Protein AF-A0A6I4JZJ9-F1 (afdb_monomer_lite)

Secondary structure (DSSP, 8-state):
----------------------------------TTPPPPGGGHHHHHHHHHHHHHHHHHHHHHGGGGHHHHTSSSTTEETTEEEEEEETTSBEEEESSGGGGGTTSB-TTTS-HHHHHHHHHHHHSPS-SPPEEEEEEEE-TTT--EEEEEEEEEEETTEEEEEEEE--S--HHHHHHHHHHHHHHHHH-HHHHHHHHHTT-TTTEETTEEEEEEETTTTEEEEESS-GGGTTSBGGG---TTS--HHHHHHHHTTT-SEEEEEEEEE-TTT-SEEEEEEEEEEETTEEEEEEEE--HHHHTT-

pLDDT: mean 85.39, std 20.4, range [29.28, 98.88]

Radius of gyration: 27.77 Å; chains: 1; bounding box: 80×73×81 Å

Sequence (305 aa):
MKRFAAIPLEFCLKISGFVLSLFLGSCLVNHASAEGAAVEPSYQSQADQAQQLLAKAIERYRQIGDQALAEFSRQGAFVQGEQYVYVVDTHGVMLASGGPSALYIGRNITALIDPSLGAAFTNALNQPESQAIHSQEYHWMNWHDGKVERKRAFFQRVDDKVFAVGYYLPRSSPSAAQALLDDALKDMKNEPHDTIARINQLDPKLTRDDLYVFVIDTDNMKMVAHGYNRRLIGTDFRQLMSVDGQPVGQQMLTAIEGRDKALTHYLWRNPVTQKPEPKETLLERSGHYIVAVGYYANADENAKR

Structure (mmCIF, N/CA/C/O backbone):
data_AF-A0A6I4JZJ9-F1
#
_entry.id   AF-A0A6I4JZJ9-F1
#
loop_
_atom_site.group_PDB
_atom_site.id
_atom_site.type_symbol
_atom_site.label_atom_id
_atom_site.label_alt_id
_atom_site.label_comp_id
_atom_site.label_asym_id
_atom_site.label_entity_id
_atom_site.label_seq_id
_atom_site.pdbx_PDB_ins_code
_atom_site.Cartn_x
_atom_site.Cartn_y
_atom_site.Cartn_z
_atom_site.occupancy
_atom_site.B_iso_or_equiv
_atom_site.auth_seq_id
_atom_site.auth_comp_id
_atom_site.auth_asym_id
_atom_site.auth_atom_id
_atom_site.pdbx_PDB_model_num
ATOM 1 N N . MET A 1 1 ? 47.346 -51.069 54.035 1.00 37.06 1 MET A N 1
ATOM 2 C CA . MET A 1 1 ? 48.817 -50.981 53.833 1.00 37.06 1 MET A CA 1
ATOM 3 C C . MET A 1 1 ? 49.202 -52.205 53.006 1.00 37.06 1 MET A C 1
ATOM 5 O O . MET A 1 1 ? 48.873 -53.284 53.454 1.00 37.06 1 MET A O 1
ATOM 9 N N . LYS A 1 2 ? 49.758 -52.173 5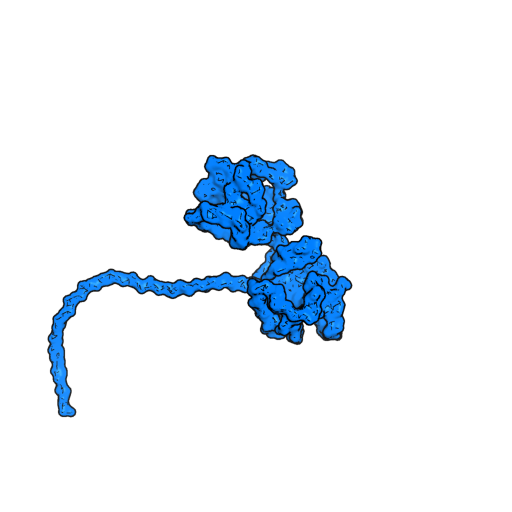1.793 1.00 38.28 2 LYS A N 1
ATOM 10 C CA . LYS A 1 2 ? 50.651 -51.228 51.110 1.00 38.28 2 LYS A CA 1
ATOM 11 C C . LYS A 1 2 ? 50.264 -51.092 49.621 1.00 38.28 2 LYS A C 1
ATOM 13 O O . LYS A 1 2 ? 49.773 -52.035 49.017 1.00 38.28 2 LYS A O 1
ATOM 18 N N . ARG A 1 3 ? 50.499 -49.886 49.095 1.00 42.00 3 ARG A N 1
ATOM 19 C CA . ARG A 1 3 ? 50.515 -49.468 47.680 1.00 42.00 3 ARG A CA 1
ATOM 20 C C . ARG A 1 3 ? 51.769 -49.986 46.955 1.00 42.00 3 ARG A C 1
ATOM 22 O O . ARG A 1 3 ? 52.701 -50.375 47.648 1.00 42.00 3 ARG A O 1
ATOM 29 N N . PHE A 1 4 ? 51.777 -49.888 45.619 1.00 36.62 4 PHE A N 1
ATOM 30 C CA . PHE A 1 4 ? 52.786 -49.289 44.698 1.00 36.62 4 PHE A CA 1
ATOM 31 C C . PHE A 1 4 ? 52.527 -49.886 43.285 1.00 36.62 4 PHE A C 1
ATOM 33 O O . PHE A 1 4 ? 52.406 -51.098 43.177 1.00 36.62 4 PHE A O 1
ATOM 40 N N . ALA A 1 5 ? 52.101 -49.111 42.268 1.00 37.81 5 ALA A N 1
ATOM 41 C CA . ALA A 1 5 ? 52.905 -48.302 41.314 1.00 37.81 5 ALA A CA 1
ATOM 42 C C . ALA A 1 5 ? 53.828 -49.197 40.433 1.00 37.81 5 ALA A C 1
ATOM 44 O O . ALA A 1 5 ? 54.430 -50.103 40.983 1.00 37.81 5 ALA A O 1
ATOM 45 N N . ALA A 1 6 ? 54.060 -49.044 39.119 1.00 34.16 6 ALA A N 1
ATOM 46 C CA . ALA A 1 6 ? 53.784 -48.006 38.118 1.00 34.16 6 ALA A CA 1
ATOM 47 C C . ALA A 1 6 ? 54.333 -48.471 36.717 1.00 34.16 6 ALA A C 1
ATOM 49 O O . ALA A 1 6 ? 55.357 -49.143 36.724 1.00 34.16 6 ALA A O 1
ATOM 50 N N . ILE A 1 7 ? 53.751 -47.992 35.583 1.00 36.41 7 ILE A N 1
ATOM 51 C CA . ILE A 1 7 ? 54.435 -47.425 34.356 1.00 36.41 7 ILE A CA 1
ATOM 52 C C . ILE A 1 7 ? 55.154 -48.420 33.366 1.00 36.41 7 ILE A C 1
ATOM 54 O O . ILE A 1 7 ? 55.682 -49.417 33.842 1.00 36.41 7 ILE A O 1
ATOM 58 N N . PRO A 1 8 ? 55.369 -48.159 32.036 1.00 52.59 8 PRO A N 1
ATOM 59 C CA . PRO A 1 8 ? 54.601 -47.519 30.927 1.00 52.59 8 PRO A CA 1
ATOM 60 C C . PRO A 1 8 ? 54.699 -48.282 29.551 1.00 52.59 8 PRO A C 1
ATOM 62 O O . PRO A 1 8 ? 55.295 -49.349 29.472 1.00 52.59 8 PRO A O 1
ATOM 65 N N . LEU A 1 9 ? 54.190 -47.697 28.446 1.00 34.16 9 LEU A N 1
ATOM 66 C CA . LEU A 1 9 ? 54.969 -47.194 27.278 1.00 34.16 9 LEU A CA 1
ATOM 67 C C . LEU A 1 9 ? 54.289 -47.398 25.890 1.00 34.16 9 LEU A C 1
ATOM 69 O O . LEU A 1 9 ? 54.096 -48.518 25.440 1.00 34.16 9 LEU A O 1
ATOM 73 N N . GLU A 1 10 ? 54.002 -46.260 25.238 1.00 34.53 10 GLU A N 1
ATOM 74 C CA . GLU A 1 10 ? 54.035 -45.952 23.789 1.00 34.53 10 GLU A CA 1
ATOM 75 C C . GLU A 1 10 ? 53.348 -46.897 22.777 1.00 34.53 10 GLU A C 1
ATOM 77 O O . GLU A 1 10 ? 53.857 -47.961 22.449 1.00 34.53 10 GLU A O 1
ATOM 82 N N . PHE A 1 11 ? 52.328 -46.388 22.075 1.00 34.41 11 PHE A N 1
ATOM 83 C CA . PHE A 1 11 ? 52.484 -46.255 20.622 1.00 34.41 11 PHE A CA 1
ATOM 84 C C . PHE A 1 11 ? 51.750 -45.018 20.102 1.00 34.41 11 PHE A C 1
ATOM 86 O O . PHE A 1 11 ? 50.534 -44.861 20.201 1.00 34.41 11 PHE A O 1
ATOM 93 N N . CYS A 1 12 ? 52.570 -44.119 19.580 1.00 32.81 12 CYS A N 1
ATOM 94 C CA . CYS A 1 12 ? 52.243 -42.901 18.874 1.00 32.81 12 CYS A CA 1
ATOM 95 C C . CYS A 1 12 ? 51.800 -43.245 17.444 1.00 32.81 12 CYS A C 1
ATOM 97 O O . CYS A 1 12 ? 52.527 -43.942 16.741 1.00 32.81 12 CYS A O 1
ATOM 99 N N . LEU A 1 13 ? 50.673 -42.706 16.969 1.00 35.16 13 LEU A N 1
ATOM 100 C CA . LEU A 1 13 ? 50.566 -42.316 15.562 1.00 35.16 13 LEU A CA 1
ATOM 101 C C . LEU A 1 13 ? 49.616 -41.123 15.407 1.00 35.16 13 LEU A C 1
ATOM 103 O O . LEU A 1 13 ? 48.398 -41.223 15.532 1.00 35.16 13 LEU A O 1
ATOM 107 N N . LYS A 1 14 ? 50.233 -39.970 15.153 1.00 31.86 14 LYS A N 1
ATOM 108 C CA . LYS A 1 14 ? 49.613 -38.739 14.668 1.00 31.86 14 LYS A CA 1
ATOM 109 C C . LYS A 1 14 ? 49.069 -38.963 13.257 1.00 31.86 14 LYS A C 1
ATOM 111 O O . LYS A 1 14 ? 49.841 -39.379 12.400 1.00 31.86 14 LYS A O 1
ATOM 116 N N . ILE A 1 15 ? 47.836 -38.533 12.986 1.00 39.25 15 ILE A N 1
ATOM 117 C CA . ILE A 1 15 ? 47.478 -37.936 11.691 1.00 39.25 15 ILE A CA 1
ATOM 118 C C . ILE A 1 15 ? 46.637 -36.684 11.959 1.00 39.25 15 ILE A C 1
ATOM 120 O O . ILE A 1 15 ? 45.694 -36.692 12.747 1.00 39.25 15 ILE A O 1
ATOM 124 N N . SER A 1 16 ? 47.073 -35.595 11.334 1.00 34.38 16 SER A N 1
ATOM 125 C CA . SER A 1 16 ? 46.532 -34.242 11.386 1.00 34.38 16 SER A CA 1
ATOM 126 C C . SER A 1 16 ? 45.063 -34.134 10.977 1.00 34.38 16 SER A C 1
ATOM 128 O O . SER A 1 16 ? 44.675 -34.618 9.923 1.00 34.38 16 SER A O 1
ATOM 130 N N . GLY A 1 17 ? 44.317 -33.361 11.769 1.00 32.03 17 GLY A N 1
ATOM 131 C CA . GLY A 1 17 ? 43.682 -32.112 11.340 1.00 32.03 17 GLY A CA 1
ATOM 132 C C . GLY A 1 17 ? 42.683 -32.152 10.184 1.00 32.03 17 GLY A C 1
ATOM 133 O O . GLY A 1 17 ? 43.082 -32.153 9.029 1.00 32.03 17 GLY A O 1
ATOM 134 N N . PHE A 1 18 ? 41.406 -31.934 10.503 1.00 33.56 18 PHE A N 1
ATOM 135 C CA . PHE A 1 18 ? 40.626 -30.890 9.836 1.00 33.56 18 PHE A CA 1
ATOM 136 C C . PHE A 1 18 ? 39.451 -30.450 10.716 1.00 33.56 18 PHE A C 1
ATOM 138 O O . PHE A 1 18 ? 38.840 -31.241 11.428 1.00 33.56 18 PHE A O 1
ATOM 145 N N . VAL A 1 19 ? 39.198 -29.149 10.684 1.00 41.06 19 VAL A N 1
ATOM 146 C CA . VAL A 1 19 ? 38.166 -28.412 11.411 1.00 41.06 19 VAL A CA 1
ATOM 147 C C . VAL A 1 19 ? 36.777 -28.814 10.910 1.00 41.06 19 VAL A C 1
ATOM 149 O O . VAL A 1 19 ? 36.543 -28.812 9.706 1.00 41.06 19 VAL A O 1
ATOM 152 N N . LEU A 1 20 ? 35.830 -29.056 11.821 1.00 30.95 20 LEU A N 1
ATOM 153 C CA . LEU A 1 20 ? 34.406 -28.941 11.506 1.00 30.95 20 LEU A CA 1
ATOM 154 C C . LEU A 1 20 ? 33.689 -28.193 12.634 1.00 30.95 20 LEU A C 1
ATOM 156 O O . LEU A 1 20 ? 33.048 -28.767 13.509 1.00 30.95 20 LEU A O 1
ATOM 160 N N . SER A 1 21 ? 33.857 -26.873 12.609 1.00 39.62 21 SER A N 1
ATOM 161 C CA . SER A 1 21 ? 32.907 -25.951 13.216 1.00 39.62 21 SER A CA 1
ATOM 162 C C . SER A 1 21 ? 31.728 -25.852 12.252 1.00 39.62 21 SER A C 1
ATOM 164 O O . SER A 1 21 ? 31.888 -25.341 11.145 1.00 39.62 21 SER A O 1
ATOM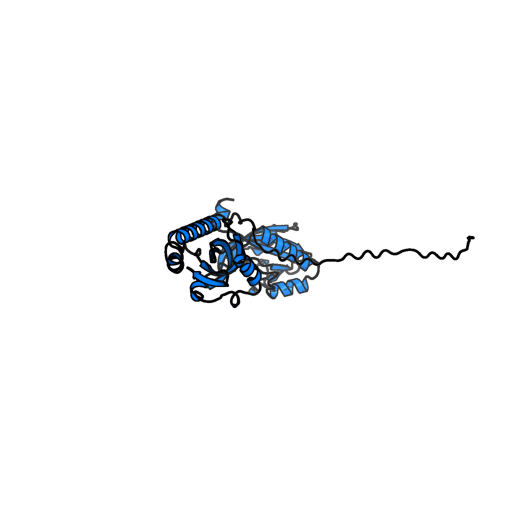 166 N N . LEU A 1 22 ? 30.568 -26.385 12.628 1.00 34.50 22 LEU A N 1
ATOM 167 C CA . LEU A 1 22 ? 29.328 -26.164 11.891 1.00 34.50 22 LEU A CA 1
ATOM 168 C C . LEU A 1 22 ? 28.307 -25.588 12.863 1.00 34.50 22 LEU A C 1
ATOM 170 O O . LEU A 1 22 ? 27.742 -26.265 13.719 1.00 34.50 22 LEU A O 1
ATOM 174 N N . PHE A 1 23 ? 28.195 -24.270 12.738 1.00 36.91 23 PHE A N 1
ATOM 175 C CA . PHE A 1 23 ? 27.242 -23.394 13.384 1.00 36.91 23 PHE A CA 1
ATOM 176 C C . PHE A 1 23 ? 25.826 -23.973 13.309 1.00 36.91 23 PHE A C 1
ATOM 178 O O . PHE A 1 23 ? 25.346 -24.325 12.231 1.00 36.91 23 PHE A O 1
ATOM 185 N N . LEU A 1 24 ? 25.132 -23.982 14.452 1.00 35.12 24 LEU A N 1
ATOM 186 C CA . LEU A 1 24 ? 23.675 -23.979 14.481 1.00 35.12 24 LEU A CA 1
ATOM 187 C C . LEU A 1 24 ? 23.194 -22.703 13.774 1.00 35.12 24 LEU A C 1
ATOM 189 O O . LEU A 1 24 ? 23.103 -21.634 14.376 1.00 35.12 24 LEU A O 1
ATOM 193 N N . GLY A 1 25 ? 22.901 -22.817 12.482 1.00 29.28 25 GLY A N 1
ATOM 194 C CA . GLY A 1 25 ? 22.126 -21.833 11.742 1.00 29.28 25 GLY A CA 1
ATOM 195 C C . GLY A 1 25 ? 20.678 -21.898 12.208 1.00 29.28 25 GLY A C 1
ATOM 196 O O . GLY A 1 25 ? 19.852 -22.564 11.592 1.00 29.28 25 GLY A O 1
ATOM 197 N N . SER A 1 26 ? 20.378 -21.235 13.323 1.00 35.19 26 SER A N 1
ATOM 198 C CA . SER A 1 26 ? 19.003 -20.929 13.697 1.00 35.19 26 SER A CA 1
ATOM 199 C C . SER A 1 26 ? 18.472 -19.939 12.659 1.00 35.19 26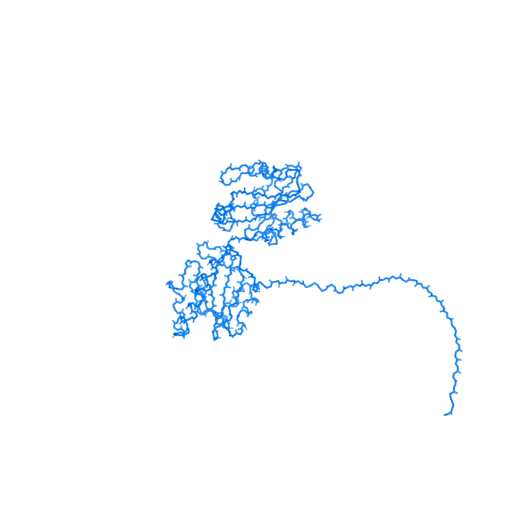 SER A C 1
ATOM 201 O O . SER A 1 26 ? 18.783 -18.749 12.705 1.00 35.19 26 SER A O 1
ATOM 203 N N . CYS A 1 27 ? 17.735 -20.439 11.665 1.00 29.92 27 CYS A N 1
ATOM 204 C CA . CYS A 1 27 ? 16.920 -19.615 10.781 1.00 29.92 27 CYS A CA 1
ATOM 205 C C . CYS A 1 27 ? 15.808 -18.977 11.619 1.00 29.92 27 CYS A C 1
ATOM 207 O O . CYS A 1 27 ? 14.685 -19.474 11.679 1.00 29.92 27 CYS A O 1
ATOM 209 N N . LEU A 1 28 ? 16.130 -17.867 12.279 1.00 30.84 28 LEU A N 1
ATOM 210 C CA . LEU A 1 28 ? 15.131 -16.927 12.752 1.00 30.84 28 LEU A CA 1
ATOM 211 C C . LEU A 1 28 ? 14.495 -16.311 11.510 1.00 30.84 28 LEU A C 1
ATOM 213 O O . LEU A 1 28 ? 15.027 -15.390 10.891 1.00 30.84 28 LEU A O 1
ATOM 217 N N . VAL A 1 29 ? 13.357 -16.872 11.113 1.00 32.16 29 VAL A N 1
ATOM 218 C CA . VAL A 1 29 ? 12.416 -16.179 10.247 1.00 32.16 29 VAL A CA 1
ATOM 219 C C . VAL A 1 29 ? 11.943 -14.979 11.061 1.00 32.16 29 VAL A C 1
ATOM 221 O O . VAL A 1 29 ? 11.081 -15.118 11.925 1.00 32.16 29 VAL A O 1
ATOM 224 N N . ASN A 1 30 ? 12.547 -13.812 10.839 1.00 30.42 30 ASN A N 1
ATOM 225 C CA . ASN A 1 30 ? 12.048 -12.553 11.377 1.00 30.42 30 ASN A CA 1
ATOM 226 C C . ASN A 1 30 ? 10.680 -12.284 10.738 1.00 30.42 30 ASN A C 1
ATOM 228 O O . ASN A 1 30 ? 10.576 -11.606 9.720 1.00 30.42 30 ASN A O 1
ATOM 232 N N . HIS A 1 31 ? 9.618 -12.828 11.330 1.00 35.06 31 HIS A N 1
ATOM 233 C CA . HIS A 1 31 ? 8.308 -12.202 11.241 1.00 35.06 31 HIS A CA 1
ATOM 234 C C . HIS A 1 31 ? 8.412 -10.929 12.072 1.00 35.06 31 HIS A C 1
ATOM 236 O O . HIS A 1 31 ? 8.215 -10.942 13.284 1.00 35.06 31 HIS A O 1
ATOM 242 N N . ALA A 1 32 ? 8.820 -9.839 11.426 1.00 33.16 32 ALA A N 1
ATOM 243 C CA . ALA A 1 32 ? 8.689 -8.519 12.007 1.00 33.16 32 ALA A CA 1
ATOM 244 C C . ALA A 1 32 ? 7.188 -8.239 12.152 1.00 33.16 32 ALA A C 1
ATOM 246 O O . ALA A 1 32 ? 6.530 -7.796 11.212 1.00 33.16 32 ALA A O 1
ATOM 247 N N . SER A 1 33 ? 6.630 -8.550 13.321 1.00 37.38 33 SER A N 1
ATOM 248 C CA . SER A 1 33 ? 5.365 -7.972 13.754 1.00 37.38 33 SER A CA 1
ATOM 249 C C . SER A 1 33 ? 5.560 -6.458 13.745 1.00 37.38 33 SER A C 1
ATOM 251 O O . SER A 1 33 ? 6.383 -5.940 14.495 1.00 37.38 33 SER A O 1
ATOM 253 N N . ALA A 1 34 ? 4.864 -5.755 12.849 1.00 46.34 34 ALA A N 1
ATOM 254 C CA . ALA A 1 34 ? 4.933 -4.302 12.686 1.00 46.34 34 ALA A CA 1
ATOM 255 C C . ALA A 1 34 ? 4.235 -3.548 13.840 1.00 46.34 34 ALA A C 1
ATOM 257 O O . ALA A 1 34 ? 3.475 -2.608 13.617 1.00 46.34 34 ALA A O 1
ATOM 258 N N . GLU A 1 35 ? 4.465 -3.979 15.077 1.00 44.00 35 GLU A N 1
ATOM 259 C CA . GLU A 1 35 ? 3.995 -3.308 16.280 1.00 44.00 35 GLU A CA 1
ATOM 260 C C . GLU A 1 35 ? 5.015 -2.205 16.612 1.00 44.00 35 GLU A C 1
ATOM 262 O O . GLU A 1 35 ? 6.163 -2.481 16.955 1.00 44.00 35 GLU A O 1
ATOM 267 N N . GLY A 1 36 ? 4.631 -0.937 16.428 1.00 55.25 36 GLY A N 1
ATOM 268 C CA . GLY A 1 36 ? 5.488 0.211 16.764 1.00 55.25 36 GLY A CA 1
ATOM 269 C C . GLY A 1 36 ? 6.401 0.741 15.649 1.00 55.25 36 GLY A C 1
ATOM 270 O O . GLY A 1 36 ? 7.366 1.446 15.942 1.00 55.25 36 GLY A O 1
ATOM 271 N N . ALA A 1 37 ? 6.110 0.460 14.374 1.00 62.91 37 ALA A N 1
ATOM 272 C CA . ALA A 1 37 ? 6.779 1.152 13.270 1.00 62.91 37 ALA A CA 1
ATOM 273 C C . ALA A 1 37 ? 6.448 2.658 13.289 1.00 62.91 37 ALA A C 1
ATOM 275 O O . ALA A 1 37 ? 5.287 3.044 13.461 1.00 62.91 37 ALA A O 1
ATOM 276 N N . ALA A 1 38 ? 7.455 3.513 13.081 1.00 77.31 38 ALA A N 1
ATOM 277 C CA . ALA A 1 38 ? 7.261 4.960 12.996 1.00 77.31 38 ALA A CA 1
ATOM 278 C C . ALA A 1 38 ? 6.202 5.315 11.937 1.00 77.31 38 ALA A C 1
ATOM 280 O O . ALA A 1 38 ? 6.009 4.595 10.950 1.00 77.31 38 ALA A O 1
ATOM 281 N N . VAL A 1 39 ? 5.450 6.390 12.172 1.00 82.31 39 VAL A N 1
ATOM 282 C CA . VAL A 1 39 ? 4.530 6.928 11.165 1.00 82.31 39 VAL A CA 1
ATOM 283 C C . VAL A 1 39 ? 5.366 7.592 10.083 1.00 82.31 39 VAL A C 1
ATOM 285 O O . VAL A 1 39 ? 6.216 8.432 10.372 1.00 82.31 39 VAL A O 1
ATOM 288 N N . GLU A 1 40 ? 5.140 7.185 8.839 1.00 81.19 40 GLU A N 1
ATOM 289 C CA . GLU A 1 40 ? 5.780 7.812 7.689 1.00 81.19 40 GLU A CA 1
ATOM 290 C C . GLU A 1 40 ? 5.338 9.284 7.599 1.00 81.19 40 GLU A C 1
ATOM 292 O O . GLU A 1 40 ? 4.140 9.558 7.732 1.00 81.19 40 GLU A O 1
ATOM 297 N N . PRO A 1 41 ? 6.250 10.241 7.340 1.00 82.50 41 PRO A N 1
ATOM 298 C CA . PRO A 1 41 ? 5.921 11.669 7.346 1.00 82.50 41 PRO A CA 1
ATOM 299 C C . PRO A 1 41 ? 4.732 12.049 6.450 1.00 82.50 41 PRO A C 1
ATOM 301 O O . PRO A 1 41 ? 3.936 12.915 6.814 1.00 82.50 41 PRO A O 1
ATOM 304 N N . SER A 1 42 ? 4.573 11.361 5.315 1.00 82.12 42 SER A N 1
ATOM 305 C CA . SER A 1 42 ? 3.479 11.557 4.354 1.00 82.12 42 SER A CA 1
ATOM 306 C C . SER A 1 42 ? 2.090 11.213 4.909 1.00 82.12 42 SER A C 1
ATOM 308 O O . SER A 1 42 ? 1.079 11.664 4.366 1.00 82.12 42 SER A O 1
ATOM 310 N N . TYR A 1 43 ? 2.035 10.454 6.009 1.00 88.81 43 TYR A N 1
ATOM 311 C CA . TYR A 1 43 ? 0.813 10.007 6.675 1.00 88.81 43 TYR A CA 1
ATOM 312 C C . TYR A 1 43 ? 0.624 10.589 8.082 1.00 88.81 43 TYR A C 1
ATOM 314 O O . TYR A 1 43 ? -0.307 10.195 8.790 1.00 88.81 43 TYR A O 1
ATOM 322 N N . GLN A 1 44 ? 1.473 11.533 8.506 1.00 90.19 44 GLN A N 1
ATOM 323 C CA . GLN A 1 44 ? 1.414 12.081 9.864 1.00 90.19 44 GLN A CA 1
ATOM 324 C C . GLN A 1 44 ? 0.054 12.721 10.169 1.00 90.19 44 GLN A C 1
ATOM 326 O O . GLN A 1 44 ? -0.526 12.467 11.218 1.00 90.19 44 GLN A O 1
ATOM 331 N N . SER A 1 45 ? -0.510 13.483 9.226 1.00 91.44 45 SER A N 1
ATOM 332 C CA . SER A 1 45 ? -1.812 14.130 9.429 1.00 91.44 45 SER A CA 1
ATOM 333 C C . SER A 1 45 ? -2.946 13.116 9.617 1.00 91.44 45 SER A C 1
ATOM 335 O O . SER A 1 45 ? -3.800 13.295 10.484 1.00 91.44 45 SER A O 1
ATOM 337 N N . GLN A 1 46 ? -2.948 12.035 8.837 1.00 92.88 46 GLN A N 1
ATOM 338 C CA . GLN A 1 46 ? -3.927 10.956 8.941 1.00 92.88 46 GLN A CA 1
ATOM 339 C C . GLN A 1 46 ? -3.768 10.218 10.268 1.00 92.88 46 GLN A C 1
ATOM 341 O O . GLN A 1 46 ? -4.770 9.872 10.896 1.00 92.88 46 GLN A O 1
ATOM 346 N N . ALA A 1 47 ? -2.526 10.013 10.711 1.00 93.81 47 ALA A N 1
ATOM 347 C CA . ALA A 1 47 ? -2.249 9.402 11.996 1.00 93.81 47 ALA A CA 1
ATOM 348 C C . ALA A 1 47 ? -2.766 10.252 13.162 1.00 93.81 47 ALA A C 1
ATOM 350 O O . ALA A 1 47 ? -3.469 9.724 14.024 1.00 93.81 47 ALA A O 1
ATOM 351 N N . ASP A 1 48 ? -2.498 11.560 13.141 1.00 94.94 48 ASP A N 1
ATOM 352 C CA . ASP A 1 48 ? -2.965 12.499 14.163 1.00 94.94 48 ASP A CA 1
ATOM 353 C C . ASP A 1 48 ? -4.499 12.518 14.233 1.00 94.94 48 ASP A C 1
ATOM 355 O O . ASP A 1 48 ? -5.080 12.420 15.315 1.00 94.94 48 ASP A O 1
ATOM 359 N N . GLN A 1 49 ? -5.174 12.577 13.080 1.00 95.81 49 GLN A N 1
ATOM 360 C CA . GLN A 1 49 ? -6.639 12.528 12.997 1.00 95.81 49 GLN A CA 1
ATOM 361 C C . GLN A 1 49 ? -7.202 11.214 13.558 1.00 95.81 49 GLN A C 1
ATOM 363 O O . GLN A 1 49 ? -8.154 11.234 14.343 1.00 95.81 49 GLN A O 1
ATOM 368 N N . ALA A 1 50 ? -6.582 10.075 13.227 1.00 97.06 50 ALA A N 1
ATOM 369 C CA . ALA A 1 50 ? -7.020 8.770 13.708 1.00 97.06 50 ALA A CA 1
ATOM 370 C C . ALA A 1 50 ? -6.864 8.644 15.233 1.00 97.06 50 ALA A C 1
ATOM 372 O O . ALA A 1 50 ? -7.778 8.169 15.909 1.00 97.06 50 ALA A O 1
ATOM 373 N N . GLN A 1 51 ? -5.745 9.115 15.791 1.00 96.75 51 GLN A N 1
ATOM 374 C CA . GLN A 1 51 ? -5.514 9.131 17.238 1.00 96.75 51 GLN A CA 1
ATOM 375 C C . GLN A 1 51 ? -6.480 10.074 17.966 1.00 96.75 51 GLN A C 1
ATOM 377 O O . GLN A 1 51 ? -7.020 9.709 19.011 1.00 96.75 51 GLN A O 1
ATOM 382 N N . GLN A 1 52 ? -6.763 11.254 17.406 1.00 97.56 52 GLN A N 1
ATOM 383 C CA . GLN A 1 52 ? -7.756 12.182 17.959 1.00 97.56 52 GLN A CA 1
ATOM 384 C C . GLN A 1 52 ? -9.164 11.573 17.967 1.00 97.56 52 GLN A C 1
ATOM 386 O O . GLN A 1 52 ? -9.887 11.688 18.960 1.00 97.56 52 GLN A O 1
ATOM 391 N N . LEU A 1 53 ? -9.556 10.897 16.883 1.00 98.31 53 LEU A N 1
ATOM 392 C CA . LEU A 1 53 ? -10.851 10.227 16.790 1.00 98.31 53 LEU A CA 1
ATOM 393 C C . LEU A 1 53 ? -10.959 9.057 17.779 1.00 98.31 53 LEU A C 1
ATOM 395 O O . LEU A 1 53 ? -11.999 8.900 18.421 1.00 98.31 53 LEU A O 1
ATOM 399 N N . LEU A 1 54 ? -9.879 8.287 17.951 1.00 98.44 54 LEU A N 1
ATOM 400 C CA . LEU A 1 54 ? -9.787 7.215 18.944 1.00 98.44 54 LEU A CA 1
ATOM 401 C C . LEU A 1 54 ? -9.949 7.763 20.367 1.00 98.44 54 LEU A C 1
ATOM 403 O O . LEU A 1 54 ? -10.795 7.281 21.119 1.00 98.44 54 LEU A O 1
ATOM 407 N N . ALA A 1 55 ? -9.197 8.810 20.717 1.00 98.12 55 ALA A N 1
ATOM 408 C CA . ALA A 1 55 ? -9.275 9.446 22.029 1.00 98.12 55 ALA A CA 1
ATOM 409 C C . ALA A 1 55 ? -10.690 9.968 22.323 1.00 98.12 55 ALA A C 1
ATOM 411 O O . ALA A 1 55 ? -11.228 9.743 23.407 1.00 98.12 55 ALA A O 1
ATOM 412 N N . LYS A 1 56 ? -11.334 10.596 21.332 1.00 98.25 56 LYS A N 1
ATOM 413 C CA . LYS A 1 56 ? -12.721 11.066 21.434 1.00 98.25 56 LYS A CA 1
ATOM 414 C C . LYS A 1 56 ? -13.708 9.919 21.678 1.00 98.25 56 LYS A C 1
ATOM 416 O O . LYS A 1 56 ? -14.647 10.084 22.454 1.00 98.25 56 LYS A O 1
ATOM 421 N N . ALA A 1 57 ? -13.525 8.777 21.015 1.00 98.50 57 ALA A N 1
ATOM 422 C CA . ALA A 1 57 ? -14.382 7.605 21.189 1.00 98.50 57 ALA A CA 1
ATOM 423 C C . ALA A 1 57 ? -14.242 7.001 22.589 1.00 98.50 57 ALA A C 1
ATOM 425 O O . ALA A 1 57 ? -15.243 6.732 23.251 1.00 98.50 57 ALA A O 1
ATOM 426 N N . ILE A 1 58 ? -13.008 6.863 23.069 1.00 98.38 58 ILE A N 1
ATOM 427 C CA . ILE A 1 58 ? -12.715 6.351 24.410 1.00 98.38 58 ILE A CA 1
ATOM 428 C C . ILE A 1 58 ? -13.286 7.274 25.485 1.00 98.38 58 ILE A C 1
ATOM 430 O O . ILE A 1 58 ? -13.925 6.802 26.422 1.00 98.38 58 ILE A O 1
ATOM 434 N N . GLU A 1 59 ? -13.114 8.588 25.339 1.00 98.25 59 GLU A N 1
ATOM 435 C CA . GLU A 1 59 ? -13.696 9.563 26.262 1.00 98.25 59 GLU A CA 1
ATOM 436 C C . GLU A 1 59 ? -15.226 9.473 26.274 1.00 98.25 59 GLU A C 1
ATOM 438 O O . GLU A 1 59 ? -15.847 9.445 27.336 1.00 98.25 59 GLU A O 1
ATOM 443 N N . ARG A 1 60 ? -15.850 9.333 25.099 1.00 98.38 60 ARG A N 1
ATOM 444 C CA . ARG A 1 60 ? -17.300 9.147 25.012 1.00 98.38 60 ARG A CA 1
ATOM 445 C C . ARG A 1 60 ? -17.755 7.873 25.722 1.00 98.38 60 ARG A C 1
ATOM 447 O O . ARG A 1 60 ? -18.730 7.921 26.467 1.00 98.38 60 ARG A O 1
ATOM 454 N N . TYR A 1 61 ? -17.052 6.762 25.525 1.00 98.31 61 TYR A N 1
ATOM 455 C CA . TYR A 1 61 ? -17.347 5.508 26.215 1.00 98.31 61 TYR A CA 1
ATOM 456 C C . TYR A 1 61 ? -17.185 5.642 27.736 1.00 98.31 61 TYR A C 1
ATOM 458 O O . TYR A 1 61 ? -18.065 5.215 28.473 1.00 98.31 61 TYR A O 1
ATOM 466 N N . ARG A 1 62 ? -16.150 6.328 28.232 1.00 97.38 62 ARG A N 1
ATOM 467 C CA . ARG A 1 62 ? -15.979 6.573 29.678 1.00 97.38 62 ARG A CA 1
ATOM 468 C C . ARG A 1 62 ? -17.126 7.371 30.303 1.00 97.38 62 ARG A C 1
ATOM 470 O O . ARG A 1 62 ? -17.423 7.183 31.478 1.00 97.38 62 ARG A O 1
ATOM 477 N N . GLN A 1 63 ? -17.773 8.248 29.537 1.00 98.12 63 GLN A N 1
ATOM 478 C CA . GLN A 1 63 ? -18.875 9.080 30.028 1.00 98.12 63 GLN A CA 1
ATOM 479 C C . GLN A 1 63 ? -20.210 8.335 30.130 1.00 98.12 63 GLN A C 1
ATOM 481 O O . GLN A 1 63 ? -20.988 8.619 31.040 1.00 98.12 63 GLN A O 1
ATOM 486 N N . ILE A 1 64 ? -20.513 7.443 29.178 1.00 98.00 64 ILE A N 1
ATOM 487 C CA . ILE A 1 64 ? -21.856 6.840 29.045 1.00 98.00 64 ILE A CA 1
ATOM 488 C C . ILE A 1 64 ? -21.859 5.306 28.920 1.00 98.00 64 ILE A C 1
ATOM 490 O O . ILE A 1 64 ? -22.914 4.702 28.729 1.00 98.00 64 ILE A O 1
ATOM 494 N N . GLY A 1 65 ? -20.694 4.667 29.020 1.00 97.62 65 GLY A N 1
ATOM 495 C CA . GLY A 1 65 ? -20.515 3.222 28.902 1.00 97.62 65 GLY A CA 1
ATOM 496 C C . GLY A 1 65 ? -20.967 2.668 27.550 1.00 97.62 65 GLY A C 1
ATOM 497 O O . GLY A 1 65 ? -20.842 3.315 26.505 1.00 97.62 65 GLY A O 1
ATOM 498 N N . ASP A 1 66 ? -21.549 1.469 27.580 1.00 97.62 66 ASP A N 1
ATOM 499 C CA . ASP A 1 66 ? -21.979 0.718 26.392 1.00 97.62 66 ASP A CA 1
ATOM 500 C C . ASP A 1 66 ? -22.991 1.463 25.506 1.00 97.62 66 ASP A C 1
ATOM 502 O O . ASP A 1 66 ? -23.097 1.174 24.313 1.00 97.62 66 ASP A O 1
ATOM 506 N N . GLN A 1 67 ? -23.689 2.479 26.032 1.00 96.88 67 GLN A N 1
ATOM 507 C CA . GLN A 1 67 ? -24.567 3.332 25.223 1.00 96.88 67 GLN A CA 1
ATOM 508 C C . GLN A 1 67 ? -23.810 4.035 24.080 1.00 96.88 67 GLN A C 1
ATOM 510 O O . GLN A 1 67 ? -24.399 4.317 23.034 1.00 96.88 67 GLN A O 1
ATOM 515 N N . ALA A 1 68 ? -22.500 4.267 24.231 1.00 97.88 68 ALA A N 1
ATOM 516 C CA . ALA A 1 68 ? 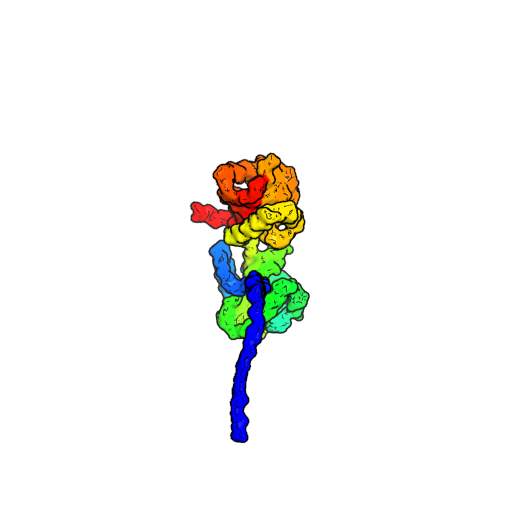-21.661 4.868 23.196 1.00 97.88 68 ALA A CA 1
ATOM 517 C C . ALA A 1 68 ? -21.494 3.979 21.948 1.00 97.88 68 ALA A C 1
ATOM 519 O O . ALA A 1 68 ? -21.300 4.501 20.850 1.00 97.88 68 ALA A O 1
ATOM 520 N N . LEU A 1 69 ? -21.620 2.651 22.069 1.00 97.94 69 LEU A N 1
ATOM 521 C CA . LEU A 1 69 ? -21.403 1.708 20.960 1.00 97.94 69 LEU A CA 1
ATOM 522 C C . LEU A 1 69 ? -22.368 1.947 19.785 1.00 97.94 69 LEU A C 1
ATOM 524 O O . LEU A 1 69 ? -21.990 1.825 18.615 1.00 97.94 69 LEU A O 1
ATOM 528 N N . ALA A 1 70 ? -23.599 2.371 20.084 1.00 96.12 70 ALA A N 1
ATOM 529 C CA . ALA A 1 70 ? -24.579 2.758 19.073 1.00 96.12 70 ALA A CA 1
ATOM 530 C C . ALA A 1 70 ? -24.187 4.054 18.337 1.00 96.12 70 ALA A C 1
ATOM 532 O O . ALA A 1 70 ? -24.547 4.237 17.175 1.00 96.12 70 ALA A O 1
ATOM 533 N N . GLU A 1 71 ? -23.443 4.960 18.980 1.00 97.19 71 GLU A N 1
ATOM 534 C CA . GLU A 1 71 ? -22.912 6.172 18.341 1.00 97.19 71 GLU A CA 1
ATOM 535 C C . GLU A 1 71 ? -21.768 5.859 17.380 1.00 97.19 71 GLU A C 1
ATOM 537 O O . GLU A 1 71 ? -21.673 6.491 16.330 1.00 97.19 71 GLU A O 1
ATOM 542 N N . PHE A 1 72 ? -20.944 4.861 17.703 1.00 97.81 72 PHE A N 1
ATOM 543 C CA . PHE A 1 72 ? -19.845 4.412 16.844 1.00 97.81 72 PHE A CA 1
ATOM 544 C C . PHE A 1 72 ? -20.326 3.619 15.626 1.00 97.81 72 PHE A C 1
ATOM 546 O O . PHE A 1 72 ? -19.604 3.532 14.641 1.00 97.81 72 PHE A O 1
ATOM 553 N N . SER A 1 73 ? -21.543 3.068 15.674 1.00 95.56 73 SER A N 1
ATOM 554 C CA . SER A 1 73 ? -22.103 2.211 14.617 1.00 95.56 73 SER A CA 1
ATOM 555 C C . SER A 1 73 ? -22.983 2.949 13.601 1.00 95.56 73 SER A C 1
ATOM 557 O O . SER A 1 73 ? -23.654 2.323 12.782 1.00 95.56 73 SER A O 1
ATOM 559 N N . ARG A 1 74 ? -23.022 4.284 13.651 1.00 91.38 74 ARG A N 1
ATOM 560 C CA . ARG A 1 74 ? -23.817 5.122 12.743 1.00 91.38 74 ARG A CA 1
ATOM 561 C C . ARG A 1 74 ? -22.981 6.248 12.156 1.00 91.38 74 ARG A C 1
ATOM 563 O O . ARG A 1 74 ? -21.983 6.668 12.733 1.00 91.38 74 ARG A O 1
ATOM 570 N N . GLN A 1 75 ? -23.433 6.776 11.021 1.00 89.38 75 GLN A N 1
ATOM 571 C CA . GLN A 1 75 ? -22.847 7.985 10.446 1.00 89.38 75 GLN A CA 1
ATOM 572 C C . GLN A 1 75 ? -22.958 9.153 11.436 1.00 89.38 75 GLN A C 1
ATOM 574 O O . GLN A 1 75 ? -23.984 9.316 12.103 1.00 89.38 75 GLN A O 1
ATOM 579 N N . GLY A 1 76 ? -21.901 9.963 11.538 1.00 91.75 76 GLY A N 1
ATOM 580 C CA . GLY A 1 76 ? -21.854 11.099 12.454 1.00 91.75 76 GLY A CA 1
ATOM 581 C C . GLY A 1 76 ? -20.464 11.352 13.029 1.00 91.75 76 GLY A C 1
ATOM 582 O O . GLY A 1 76 ? -19.453 11.179 12.362 1.00 91.75 76 GLY A O 1
ATOM 583 N N . ALA A 1 77 ? -20.412 11.767 14.296 1.00 93.56 77 ALA A N 1
ATOM 584 C CA . ALA A 1 77 ? -19.224 12.333 14.942 1.00 93.56 77 ALA A CA 1
ATOM 585 C C . ALA A 1 77 ? -18.012 11.387 15.098 1.00 93.56 77 ALA A C 1
ATOM 587 O O . ALA A 1 77 ? -16.941 11.865 15.493 1.00 93.56 77 ALA A O 1
ATOM 588 N N . PHE A 1 78 ? -18.198 10.091 14.820 1.00 96.75 78 PHE A N 1
ATOM 589 C CA . PHE A 1 78 ? -17.209 9.012 14.933 1.00 96.75 78 PHE A CA 1
ATOM 590 C C . PHE A 1 78 ? -16.848 8.369 13.582 1.00 96.75 78 PHE A C 1
ATOM 592 O O . PHE A 1 78 ? -16.177 7.338 13.544 1.00 96.75 78 PHE A O 1
ATOM 599 N N . VAL A 1 79 ? -17.277 9.001 12.484 1.00 93.81 79 VAL A N 1
ATOM 600 C CA . VAL A 1 79 ? -16.926 8.654 11.104 1.00 93.81 79 VAL A CA 1
ATOM 601 C C . VAL A 1 79 ? -16.471 9.930 10.390 1.00 93.81 79 VAL A C 1
ATOM 603 O O . VAL A 1 79 ? -17.217 10.903 10.307 1.00 93.81 79 VAL A O 1
ATOM 606 N N . GLN A 1 80 ? -15.236 9.946 9.892 1.00 89.06 80 GLN A N 1
ATOM 607 C CA . GLN A 1 80 ? -14.619 11.065 9.178 1.00 89.06 80 GLN A CA 1
ATOM 608 C C . GLN A 1 80 ? -13.950 10.551 7.902 1.00 89.06 80 GLN A C 1
ATOM 610 O O . GLN A 1 80 ? -12.822 10.057 7.923 1.00 89.06 80 GLN A O 1
ATOM 615 N N . GLY A 1 81 ? -14.660 10.645 6.775 1.00 85.62 81 GLY A N 1
ATOM 616 C CA . GLY A 1 81 ? -14.188 10.081 5.511 1.00 85.62 81 GLY A CA 1
ATOM 617 C C . GLY A 1 81 ? -13.945 8.575 5.639 1.00 85.62 81 GLY A C 1
ATOM 618 O O . GLY A 1 81 ? -14.873 7.814 5.891 1.00 85.62 81 GLY A O 1
ATOM 619 N N . GLU A 1 82 ? -12.695 8.146 5.481 1.00 86.00 82 GLU A N 1
ATOM 620 C CA . GLU A 1 82 ? -12.284 6.738 5.596 1.00 86.00 82 GLU A CA 1
ATOM 621 C C . GLU A 1 82 ? -11.890 6.316 7.024 1.00 86.00 82 GLU A C 1
ATOM 623 O O . GLU A 1 82 ? -11.644 5.131 7.272 1.00 86.00 82 GLU A O 1
ATOM 628 N N . GLN A 1 83 ? -11.824 7.264 7.964 1.00 92.81 83 GLN A N 1
ATOM 629 C CA . GLN A 1 83 ? -11.517 7.001 9.367 1.00 92.81 83 GLN A CA 1
ATOM 630 C C . GLN A 1 83 ? -12.807 6.803 10.155 1.00 92.81 83 GLN A C 1
ATOM 632 O O . GLN A 1 83 ? -13.694 7.654 10.158 1.00 92.81 83 GLN A O 1
ATOM 637 N N . TYR A 1 84 ? -12.915 5.680 10.847 1.00 94.94 84 TYR A N 1
ATOM 638 C CA . TYR A 1 84 ? -14.090 5.334 11.636 1.00 94.94 84 TYR A CA 1
ATOM 639 C C . TYR A 1 84 ? -13.679 4.536 12.864 1.00 94.94 84 TYR A C 1
ATOM 641 O O . TYR A 1 84 ? -12.671 3.824 12.852 1.00 94.94 84 TYR A O 1
ATOM 649 N N . VAL A 1 85 ? -14.487 4.650 13.914 1.00 97.94 85 VAL A N 1
ATOM 650 C CA . VAL A 1 85 ? -14.341 3.843 15.126 1.00 97.94 85 VAL A CA 1
ATOM 651 C C . VAL A 1 85 ? -14.877 2.441 14.875 1.00 97.94 85 VAL A C 1
ATOM 653 O O . VAL A 1 85 ? -15.953 2.268 14.299 1.00 97.94 85 VAL A O 1
ATOM 656 N N . TYR A 1 86 ? -14.142 1.440 15.342 1.00 97.12 86 TYR A N 1
ATOM 657 C CA . TYR A 1 86 ? -14.651 0.089 15.529 1.00 97.12 86 TYR A CA 1
ATOM 658 C C . TYR A 1 86 ? -14.187 -0.464 16.875 1.00 97.12 86 TYR A C 1
ATOM 660 O O . TYR A 1 86 ? -13.141 -0.074 17.398 1.00 97.12 86 TYR A O 1
ATOM 668 N N . VAL A 1 87 ? -15.008 -1.332 17.459 1.00 98.31 87 VAL A N 1
ATOM 669 C CA . VAL A 1 87 ? -14.820 -1.860 18.810 1.00 98.31 87 VAL A CA 1
ATOM 670 C C . VAL A 1 87 ? -15.011 -3.364 18.781 1.00 98.31 87 VAL A C 1
ATOM 672 O O . VAL A 1 87 ? -16.014 -3.851 18.256 1.00 98.31 87 VAL A O 1
ATOM 675 N N . VAL A 1 88 ? -14.059 -4.088 19.357 1.00 97.56 88 VAL A N 1
ATOM 676 C CA . VAL A 1 88 ? -14.105 -5.544 19.505 1.00 97.56 88 VAL A CA 1
ATOM 677 C C . VAL A 1 88 ? -13.911 -5.881 20.976 1.00 97.56 88 VAL A C 1
ATOM 679 O O . VAL A 1 88 ? -13.070 -5.267 21.627 1.00 97.56 88 VAL A O 1
ATOM 682 N N . ASP A 1 89 ? -14.676 -6.824 21.512 1.00 97.12 89 ASP A N 1
ATOM 683 C CA . ASP A 1 89 ? -14.412 -7.330 22.859 1.00 97.12 89 ASP A CA 1
ATOM 684 C C . ASP A 1 89 ? -13.182 -8.257 22.899 1.00 97.12 89 ASP A C 1
ATOM 686 O O . ASP A 1 89 ? -12.676 -8.714 21.871 1.00 97.12 89 ASP A O 1
ATOM 690 N N . THR A 1 90 ? -12.702 -8.585 24.096 1.00 95.62 90 THR A N 1
ATOM 691 C CA . THR A 1 90 ? -11.543 -9.479 24.281 1.00 95.62 90 THR A CA 1
ATOM 692 C C . THR A 1 90 ? -11.792 -10.928 23.855 1.00 95.62 90 THR A C 1
ATOM 694 O O . THR A 1 90 ? -10.849 -11.711 23.783 1.00 95.62 90 THR A O 1
ATOM 697 N N . HIS A 1 91 ? -13.037 -11.307 23.558 1.00 95.00 91 HIS A N 1
ATOM 698 C CA . HIS A 1 91 ? -13.391 -12.614 22.999 1.00 95.00 91 HIS A CA 1
ATOM 699 C C . HIS A 1 91 ? -13.410 -12.601 21.461 1.00 95.00 91 HIS A C 1
ATOM 701 O O . HIS A 1 91 ? -13.599 -13.650 20.839 1.00 95.00 91 HIS A O 1
ATOM 707 N N . GLY A 1 92 ? -13.207 -11.438 20.838 1.00 94.88 92 GLY A N 1
ATOM 708 C CA . GLY A 1 92 ? -13.219 -11.256 19.392 1.00 94.88 92 GLY A CA 1
ATOM 709 C C . GLY A 1 92 ? -14.601 -10.958 18.814 1.00 94.88 92 GLY A C 1
ATOM 710 O O . GLY A 1 92 ? -14.787 -11.101 17.606 1.00 94.88 92 GLY A O 1
ATOM 711 N N . VAL A 1 93 ? -15.588 -10.571 19.624 1.00 97.00 93 VAL A N 1
ATOM 712 C CA . VAL A 1 93 ? -16.911 -10.153 19.145 1.00 97.00 93 VAL A CA 1
ATOM 713 C C . VAL A 1 93 ? -16.867 -8.696 18.701 1.00 97.00 93 VAL A C 1
ATOM 715 O O . VAL A 1 93 ? -16.488 -7.812 19.464 1.00 97.00 93 VAL A O 1
ATOM 718 N N . MET A 1 94 ? -17.287 -8.424 17.466 1.00 97.62 94 MET A N 1
ATOM 719 C CA . MET A 1 94 ? -17.447 -7.055 16.971 1.00 97.62 94 MET A CA 1
ATOM 720 C C . MET A 1 94 ? -18.631 -6.389 17.684 1.00 97.62 94 MET A C 1
ATOM 722 O O . MET A 1 94 ? -19.776 -6.804 17.514 1.00 97.62 94 MET A O 1
ATOM 726 N N . LEU A 1 95 ? -18.364 -5.348 18.468 1.00 98.38 95 LEU A N 1
ATOM 727 C CA . LEU A 1 95 ? -19.369 -4.632 19.257 1.00 98.38 95 LEU A CA 1
ATOM 728 C C . LEU A 1 95 ? -19.911 -3.394 18.541 1.00 98.38 95 LEU A C 1
ATOM 730 O O . LEU A 1 95 ? -21.082 -3.054 18.691 1.00 98.38 95 LEU A O 1
ATOM 734 N N . ALA A 1 96 ? -19.063 -2.714 17.771 1.00 98.19 96 ALA A N 1
ATOM 735 C CA . ALA A 1 96 ? -19.439 -1.519 17.031 1.00 98.19 96 ALA A CA 1
ATOM 736 C C . ALA A 1 96 ? -18.524 -1.301 15.830 1.00 98.19 96 ALA A C 1
ATOM 738 O O . ALA A 1 96 ? -17.341 -1.629 15.880 1.00 98.19 96 ALA A O 1
ATOM 739 N N . SER A 1 97 ? -19.046 -0.698 14.765 1.00 96.25 97 SER A N 1
ATOM 740 C CA . SER A 1 97 ? -18.225 -0.245 13.642 1.00 96.25 97 SER A CA 1
ATOM 741 C C . SER A 1 97 ? -18.942 0.805 12.812 1.00 96.25 97 SER A C 1
ATOM 743 O O . SER A 1 97 ? -20.071 0.590 12.375 1.00 96.25 97 SER A O 1
ATOM 745 N N . GLY A 1 98 ? -18.252 1.911 12.541 1.00 93.56 98 GLY A N 1
ATOM 746 C CA . GLY A 1 98 ? -18.711 2.947 11.617 1.00 93.56 98 GLY A CA 1
ATOM 747 C C . GLY A 1 98 ? -18.374 2.667 10.148 1.00 93.56 98 GLY A C 1
ATOM 748 O O . GLY A 1 98 ? -18.700 3.482 9.289 1.00 93.56 98 GLY A O 1
ATOM 749 N N . GLY A 1 99 ? -17.706 1.545 9.856 1.00 88.62 99 GLY A N 1
ATOM 750 C CA . GLY A 1 99 ? -17.219 1.186 8.523 1.00 88.62 99 GLY A CA 1
ATOM 751 C C . GLY A 1 99 ? -17.698 -0.191 8.042 1.00 88.62 99 GLY A C 1
ATOM 752 O O . GLY A 1 99 ? -18.665 -0.738 8.572 1.00 88.62 99 GLY A O 1
ATOM 753 N N . PRO A 1 100 ? -17.027 -0.799 7.043 1.00 85.50 100 PRO A N 1
ATOM 754 C CA . PRO A 1 100 ? -17.481 -2.049 6.417 1.00 85.50 100 PRO A CA 1
ATOM 755 C C . PRO A 1 100 ? -17.608 -3.246 7.376 1.00 85.50 100 PRO A C 1
ATOM 757 O O . PRO A 1 100 ? -18.351 -4.181 7.085 1.00 85.50 100 PRO A O 1
ATOM 760 N N . SER A 1 101 ? -16.953 -3.221 8.544 1.00 89.50 101 SER A N 1
ATOM 761 C CA . SER A 1 101 ? -17.136 -4.253 9.574 1.00 89.50 101 SER A CA 1
ATOM 762 C C . SER A 1 101 ? -18.459 -4.155 10.349 1.00 89.50 101 SER A C 1
ATOM 764 O O . SER A 1 101 ? -18.732 -5.034 11.164 1.00 89.50 101 SER A O 1
ATOM 766 N N . ALA A 1 102 ? -19.320 -3.167 10.070 1.00 92.12 102 ALA A N 1
ATOM 767 C CA . ALA A 1 102 ? -20.663 -3.068 10.651 1.00 92.12 102 ALA A CA 1
ATOM 768 C C . ALA A 1 102 ? -21.521 -4.321 10.389 1.00 92.12 102 ALA A C 1
ATOM 770 O O . ALA A 1 102 ? -22.330 -4.712 11.227 1.00 92.12 102 ALA A O 1
ATOM 771 N N . LEU A 1 103 ? -21.288 -5.011 9.265 1.00 91.06 103 LEU A N 1
ATOM 772 C CA . LEU A 1 103 ? -21.947 -6.279 8.923 1.00 91.06 103 LEU A CA 1
ATOM 773 C C . LEU A 1 103 ? -21.615 -7.429 9.891 1.00 91.06 103 LEU A C 1
ATOM 775 O O . LEU A 1 103 ? -22.303 -8.452 9.892 1.00 91.06 103 LEU A O 1
ATOM 779 N N . TYR A 1 104 ? -20.564 -7.279 10.700 1.00 93.31 104 TYR A N 1
ATOM 780 C CA . TYR A 1 104 ? -20.109 -8.290 11.649 1.00 93.31 104 TYR A CA 1
ATOM 781 C C . TYR A 1 104 ? -20.511 -7.997 13.095 1.00 93.31 104 TYR A C 1
ATOM 783 O O . TYR A 1 104 ? -20.184 -8.805 13.959 1.00 93.31 104 TYR A O 1
ATOM 791 N N . ILE A 1 105 ? -21.220 -6.896 13.377 1.00 96.44 105 ILE A N 1
ATOM 792 C CA . ILE A 1 105 ? -21.658 -6.565 14.741 1.00 96.44 105 ILE A CA 1
ATOM 793 C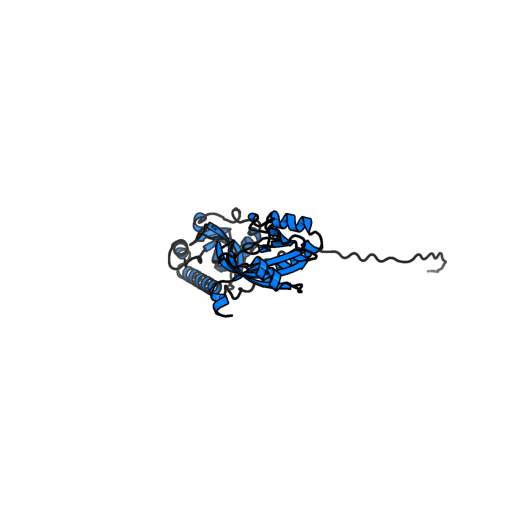 C . ILE A 1 105 ? -22.443 -7.742 15.350 1.00 96.44 105 ILE A C 1
ATOM 795 O O . ILE A 1 105 ? -23.330 -8.316 14.716 1.00 96.44 105 ILE A O 1
ATOM 799 N N . GLY A 1 106 ? -22.076 -8.122 16.576 1.00 96.75 106 GLY A N 1
ATOM 800 C CA . GLY A 1 106 ? -22.623 -9.266 17.308 1.00 96.75 106 GLY A CA 1
ATOM 801 C C . GLY A 1 106 ? -22.020 -10.624 16.932 1.00 96.75 106 GLY A C 1
ATOM 802 O O . GLY A 1 106 ? -22.441 -11.643 17.476 1.00 96.75 106 GLY A O 1
ATOM 803 N N . ARG A 1 107 ? -21.045 -10.677 16.014 1.00 96.50 107 ARG A N 1
ATOM 804 C CA . ARG A 1 107 ? -20.364 -11.917 15.612 1.00 96.50 107 ARG A CA 1
ATOM 805 C C . ARG A 1 107 ? -18.946 -11.963 16.153 1.00 96.50 107 ARG A C 1
ATOM 807 O O . ARG A 1 107 ? -18.250 -10.950 16.172 1.00 96.50 107 ARG A O 1
ATOM 814 N N . ASN A 1 108 ? -18.505 -13.166 16.509 1.00 94.69 108 ASN A N 1
ATOM 815 C CA . ASN A 1 108 ? -17.094 -13.439 16.739 1.00 94.69 108 ASN A CA 1
ATOM 816 C C . ASN A 1 108 ? -16.352 -13.427 15.394 1.00 94.69 108 ASN A C 1
ATOM 818 O O . ASN A 1 108 ? -16.657 -14.232 14.512 1.00 94.69 108 ASN A O 1
ATOM 822 N N . ILE A 1 109 ? -15.413 -12.497 15.228 1.00 90.94 109 ILE A N 1
ATOM 823 C CA . ILE A 1 109 ? -14.685 -12.288 13.973 1.00 90.94 109 ILE A CA 1
ATOM 824 C C . ILE A 1 109 ? -13.322 -12.979 13.941 1.00 90.94 109 ILE A C 1
ATOM 826 O O . ILE A 1 109 ? -12.674 -12.957 12.901 1.00 90.94 109 ILE A O 1
ATOM 830 N N . THR A 1 110 ? -12.897 -13.643 15.019 1.00 87.25 110 THR A N 1
ATOM 831 C CA . THR A 1 110 ? -11.584 -14.306 15.096 1.00 87.25 110 THR A CA 1
ATOM 832 C C . THR A 1 110 ? -11.388 -15.329 13.974 1.00 87.25 110 THR A C 1
ATOM 834 O O . THR A 1 110 ? -10.307 -15.422 13.407 1.00 87.25 110 THR A O 1
ATOM 837 N N . ALA A 1 111 ? -12.448 -16.051 13.594 1.00 80.75 111 ALA A N 1
ATOM 838 C CA . ALA A 1 111 ? -12.417 -17.020 12.493 1.00 80.75 111 ALA A CA 1
ATOM 839 C C . ALA A 1 111 ? -12.580 -16.395 11.091 1.00 80.75 111 ALA A C 1
ATOM 841 O O . ALA A 1 111 ? -12.401 -17.086 10.093 1.00 80.75 111 ALA A O 1
ATOM 842 N N . LEU A 1 112 ? -12.964 -15.116 11.007 1.00 77.88 112 LEU A N 1
ATOM 843 C CA . LEU A 1 112 ? -13.146 -14.382 9.746 1.00 77.88 112 LEU A CA 1
ATOM 844 C C . LEU A 1 112 ? -11.890 -13.608 9.335 1.00 77.88 112 LEU A C 1
ATOM 846 O O . LEU A 1 112 ? -11.820 -13.084 8.225 1.00 77.88 112 LEU A O 1
ATOM 850 N N . ILE A 1 113 ? -10.929 -13.499 10.247 1.00 79.12 113 ILE A N 1
ATOM 851 C CA . ILE A 1 113 ? -9.675 -12.798 10.030 1.00 79.12 113 ILE A CA 1
ATOM 852 C C . ILE A 1 113 ? -8.711 -13.721 9.291 1.00 79.12 113 ILE A C 1
ATOM 854 O O . ILE A 1 113 ? -8.601 -14.907 9.598 1.00 79.12 113 ILE A O 1
ATOM 858 N N . ASP A 1 114 ? -8.011 -13.156 8.309 1.00 73.31 114 ASP A N 1
ATOM 859 C CA . ASP A 1 114 ? -6.992 -13.874 7.552 1.00 73.31 114 ASP A CA 1
ATOM 860 C C . ASP A 1 114 ? -5.939 -14.498 8.496 1.00 73.31 114 ASP A C 1
ATOM 862 O O . ASP A 1 114 ? -5.517 -13.836 9.452 1.00 73.31 114 ASP A O 1
ATOM 866 N N . PRO A 1 115 ? -5.472 -15.741 8.257 1.00 73.44 115 PRO A N 1
ATOM 867 C CA . PRO A 1 115 ? -4.482 -16.389 9.118 1.00 73.44 115 PRO A CA 1
ATOM 868 C C . PRO A 1 115 ? -3.206 -15.566 9.348 1.00 73.44 115 PRO A C 1
ATOM 870 O O . PRO A 1 115 ? -2.628 -15.642 10.432 1.00 73.44 115 PRO A O 1
ATOM 873 N N . SER A 1 116 ? -2.784 -14.749 8.374 1.00 68.19 116 SER A N 1
ATOM 874 C CA . SER A 1 116 ? -1.629 -13.849 8.515 1.00 68.19 116 SER A CA 1
ATOM 875 C C . SER A 1 116 ? -1.870 -12.707 9.510 1.00 68.19 116 SER A C 1
ATOM 877 O O . SER A 1 116 ? -0.923 -12.212 10.119 1.00 68.19 116 SER A O 1
ATOM 879 N N . LEU A 1 117 ? -3.132 -12.327 9.730 1.00 75.06 117 LEU A N 1
ATOM 880 C CA . LEU A 1 117 ? -3.551 -11.285 10.668 1.00 75.06 117 LEU A CA 1
ATOM 881 C C . LEU A 1 117 ? -3.993 -11.852 12.029 1.00 75.06 117 LEU A C 1
ATOM 883 O O . LEU A 1 117 ? -3.961 -11.138 13.032 1.00 75.06 117 LEU A O 1
ATOM 887 N N . GLY A 1 118 ? -4.363 -13.134 12.095 1.00 81.62 118 GLY A N 1
ATOM 888 C CA . GLY A 1 118 ? -4.916 -13.763 13.300 1.00 81.62 118 GLY A CA 1
ATOM 889 C C . GLY A 1 118 ? -4.019 -13.648 14.539 1.00 81.62 118 GLY A C 1
ATOM 890 O O . GLY A 1 118 ? -4.518 -13.379 15.633 1.00 81.62 118 GLY A O 1
ATOM 891 N N . ALA A 1 119 ? -2.697 -13.775 14.378 1.00 82.38 119 ALA A N 1
ATOM 892 C CA . ALA A 1 119 ? -1.747 -13.636 15.486 1.00 82.38 119 ALA A CA 1
ATOM 893 C C . ALA A 1 119 ? -1.687 -12.195 16.023 1.00 82.38 119 ALA A C 1
ATOM 895 O O . ALA A 1 119 ? -1.804 -11.979 17.228 1.00 82.38 119 ALA A O 1
ATOM 896 N N . ALA A 1 120 ? -1.569 -11.205 15.135 1.00 81.50 120 ALA A N 1
ATOM 897 C CA . ALA A 1 120 ? -1.545 -9.795 15.519 1.00 81.50 120 ALA A CA 1
ATOM 898 C C . ALA A 1 120 ? -2.876 -9.350 16.149 1.00 81.50 120 ALA A C 1
ATOM 900 O O . ALA A 1 120 ? -2.882 -8.630 17.144 1.00 81.50 120 ALA A O 1
ATOM 901 N N . PHE A 1 121 ? -4.003 -9.837 15.626 1.00 87.06 121 PHE A N 1
ATOM 902 C CA . PHE A 1 121 ? -5.317 -9.594 16.213 1.00 87.06 121 PHE A CA 1
ATOM 903 C C . PHE A 1 121 ? -5.442 -10.199 17.616 1.00 87.06 121 PHE A C 1
ATOM 905 O O . PHE A 1 121 ? -5.860 -9.517 18.547 1.00 87.06 121 PHE A O 1
ATOM 912 N N . THR A 1 122 ? -5.011 -11.451 17.791 1.00 87.00 122 THR A N 1
ATOM 913 C CA . THR A 1 122 ? -4.998 -12.115 19.104 1.00 87.00 122 THR A CA 1
ATOM 914 C C . THR A 1 122 ? -4.128 -11.350 20.102 1.00 87.00 122 THR A C 1
ATOM 916 O O . THR A 1 122 ? -4.532 -11.152 21.246 1.00 87.00 122 THR A O 1
ATOM 919 N N . ASN A 1 123 ? -2.963 -10.858 19.671 1.00 87.00 123 ASN A N 1
ATOM 920 C CA . ASN A 1 123 ? -2.107 -10.018 20.506 1.00 87.00 123 ASN A CA 1
ATOM 921 C C . ASN A 1 123 ? -2.814 -8.718 20.906 1.00 87.00 123 ASN A C 1
ATOM 923 O O . ASN A 1 123 ? -2.804 -8.375 22.084 1.00 87.00 123 ASN A O 1
ATOM 927 N N . ALA A 1 124 ? -3.484 -8.043 19.967 1.00 87.88 124 ALA A N 1
ATOM 928 C CA . ALA A 1 124 ? -4.239 -6.822 20.245 1.00 87.88 124 ALA A CA 1
ATOM 929 C C . ALA A 1 124 ? -5.354 -7.037 21.288 1.00 87.88 124 ALA A C 1
ATOM 931 O O . ALA A 1 124 ? -5.516 -6.204 22.178 1.00 87.88 124 ALA A O 1
ATOM 932 N N . LEU A 1 125 ? -6.080 -8.162 21.225 1.00 90.50 125 LEU A N 1
ATOM 933 C CA . LEU A 1 125 ? -7.109 -8.517 22.215 1.00 90.50 125 LEU A CA 1
ATOM 934 C C . LEU A 1 125 ? -6.526 -8.850 23.597 1.00 90.50 125 LEU A C 1
ATOM 936 O O . LEU A 1 125 ? -7.155 -8.583 24.620 1.00 90.50 125 LEU A O 1
ATOM 940 N N . ASN A 1 126 ? -5.319 -9.415 23.630 1.00 90.19 126 ASN A N 1
ATOM 941 C CA . ASN A 1 126 ? -4.637 -9.814 24.860 1.00 90.19 126 ASN A CA 1
ATOM 942 C C . ASN A 1 126 ? -3.804 -8.697 25.500 1.00 90.19 126 ASN A C 1
ATOM 944 O O . ASN A 1 126 ? -3.278 -8.909 26.596 1.00 90.19 126 ASN A O 1
ATOM 948 N N . GLN A 1 127 ? -3.683 -7.523 24.865 1.00 89.44 127 GLN A N 1
ATOM 949 C CA . GLN A 1 127 ? -2.995 -6.386 25.477 1.00 89.44 127 GLN A CA 1
ATOM 950 C C . GLN A 1 127 ? -3.632 -6.074 26.843 1.00 89.44 127 GLN A C 1
ATOM 952 O O . GLN A 1 127 ? -4.866 -6.095 26.963 1.00 89.44 127 GLN A O 1
ATOM 957 N N . PRO A 1 128 ? -2.834 -5.816 27.895 1.00 90.06 128 PRO A N 1
ATOM 958 C CA . PRO A 1 128 ? -3.372 -5.397 29.177 1.00 90.06 128 PRO A CA 1
ATOM 959 C C . PRO A 1 128 ? -4.046 -4.033 29.030 1.00 90.06 128 PRO A C 1
ATOM 961 O O . PRO A 1 128 ? -3.685 -3.223 28.173 1.00 90.06 128 PRO A O 1
ATOM 964 N N . GLU A 1 129 ? -5.027 -3.764 29.885 1.00 91.44 129 GLU A N 1
ATOM 965 C CA . GLU A 1 129 ? -5.608 -2.430 29.944 1.00 91.44 129 GLU A CA 1
ATOM 966 C C . GLU A 1 129 ? -4.529 -1.410 30.324 1.00 91.44 129 GLU A C 1
ATOM 968 O O . GLU A 1 129 ? -3.787 -1.583 31.294 1.00 91.44 129 GLU A O 1
ATOM 973 N N . SER A 1 130 ? -4.417 -0.348 29.528 1.00 90.94 130 SER A N 1
ATOM 974 C CA . SER A 1 130 ? -3.462 0.722 29.778 1.00 90.94 130 SER A CA 1
ATOM 975 C C . SER A 1 130 ? -3.880 2.013 29.075 1.00 90.94 130 SER A C 1
ATOM 977 O O . SER A 1 130 ? -4.773 2.039 28.225 1.00 90.94 130 SER A O 1
ATOM 979 N N . GLN A 1 131 ? -3.213 3.114 29.425 1.00 88.69 131 GLN A N 1
ATOM 980 C CA . GLN A 1 131 ? -3.325 4.364 28.670 1.00 88.69 131 GLN A CA 1
ATOM 981 C C . GLN A 1 131 ? -2.469 4.370 27.393 1.00 88.69 131 GLN A C 1
ATOM 983 O O . GLN A 1 131 ? -2.497 5.354 26.658 1.00 88.69 131 GLN A O 1
ATOM 988 N N . ALA A 1 132 ? -1.704 3.305 27.128 1.00 90.62 132 ALA A N 1
ATOM 989 C CA . ALA A 1 132 ? -0.875 3.225 25.939 1.00 90.62 132 ALA A CA 1
ATOM 990 C C . ALA A 1 132 ? -1.744 3.015 24.694 1.00 90.62 132 ALA A C 1
ATOM 992 O O . ALA A 1 132 ? -2.660 2.191 24.673 1.00 90.62 132 ALA A O 1
ATOM 993 N N . ILE A 1 133 ? -1.423 3.768 23.644 1.00 93.56 133 ILE A N 1
ATOM 994 C CA . ILE A 1 133 ? -1.972 3.558 22.310 1.00 93.56 133 ILE A CA 1
ATOM 995 C C . ILE A 1 133 ? -1.009 2.644 21.564 1.00 93.56 133 ILE A C 1
ATOM 997 O O . ILE A 1 133 ? 0.173 2.956 21.411 1.00 93.56 133 ILE A O 1
ATOM 1001 N N . HIS A 1 134 ? -1.536 1.533 21.077 1.00 93.69 134 HIS A N 1
ATOM 1002 C CA . HIS A 1 134 ? -0.820 0.584 20.240 1.00 93.69 134 HIS A CA 1
ATOM 1003 C C . HIS A 1 134 ? -1.161 0.830 18.770 1.00 93.69 134 HIS A C 1
ATOM 1005 O O . HIS A 1 134 ? -2.124 1.532 18.446 1.00 93.69 134 HIS A O 1
ATOM 1011 N N . SER A 1 135 ? -0.373 0.261 17.858 1.00 92.56 135 SER A N 1
ATOM 1012 C CA . SER A 1 135 ? -0.669 0.328 16.428 1.00 92.56 135 SER A CA 1
ATOM 1013 C C . SER A 1 135 ? -0.306 -0.961 15.713 1.00 92.56 135 SER A C 1
ATOM 1015 O O . SER A 1 135 ? 0.639 -1.641 16.106 1.00 92.56 135 SER A O 1
ATOM 1017 N N . GLN A 1 136 ? -1.061 -1.269 14.663 1.00 89.38 136 GLN A N 1
ATOM 1018 C CA . GLN A 1 136 ? -0.859 -2.443 13.827 1.00 89.38 136 GLN A CA 1
ATOM 1019 C C . GLN A 1 136 ? -1.193 -2.110 12.373 1.00 89.38 136 GLN A C 1
ATOM 1021 O O . GLN A 1 136 ? -2.167 -1.405 12.093 1.00 89.38 136 GLN A O 1
ATOM 1026 N N . GLU A 1 137 ? -0.405 -2.654 11.448 1.00 88.12 137 GLU A N 1
ATOM 1027 C CA . GLU A 1 137 ? -0.729 -2.661 10.022 1.00 88.12 137 GLU A CA 1
ATOM 1028 C C . GLU A 1 137 ? -1.304 -4.000 9.582 1.00 88.12 137 GLU A C 1
ATOM 1030 O O . GLU A 1 137 ? -0.874 -5.057 10.054 1.00 88.12 137 GLU A O 1
ATOM 1035 N N . TYR A 1 138 ? -2.275 -3.933 8.676 1.00 85.81 138 TYR A N 1
ATOM 1036 C CA . TYR A 1 138 ? -2.922 -5.078 8.049 1.00 85.81 138 TYR A CA 1
ATOM 1037 C C . TYR A 1 138 ? -3.632 -4.664 6.760 1.00 85.81 138 TYR A C 1
ATOM 1039 O O . TYR A 1 138 ? -3.840 -3.480 6.514 1.00 85.81 138 TYR A O 1
ATOM 1047 N N . HIS A 1 139 ? -4.038 -5.626 5.939 1.00 84.69 139 HIS A N 1
ATOM 1048 C CA . HIS A 1 139 ? -4.825 -5.358 4.736 1.00 84.69 139 HIS A CA 1
ATOM 1049 C C . HIS A 1 139 ? -6.319 -5.451 5.034 1.00 84.69 139 HIS A C 1
ATOM 1051 O O . HIS A 1 139 ? -6.781 -6.408 5.655 1.00 84.69 139 HIS A O 1
ATOM 1057 N N . TRP A 1 140 ? -7.084 -4.450 4.604 1.00 85.50 140 TRP A N 1
ATOM 1058 C CA . TRP A 1 140 ? -8.524 -4.389 4.839 1.00 85.50 140 TRP A CA 1
ATOM 1059 C C . TRP A 1 140 ? -9.262 -3.767 3.665 1.00 85.50 140 TRP A C 1
ATOM 1061 O O . TRP A 1 140 ? -8.714 -2.944 2.938 1.00 85.50 140 TRP A O 1
ATOM 1071 N N . MET A 1 141 ? -10.526 -4.149 3.493 1.00 83.00 141 MET A N 1
ATOM 1072 C CA . MET A 1 141 ? -11.360 -3.601 2.431 1.00 83.00 141 MET A CA 1
ATOM 1073 C C . MET A 1 141 ? -11.676 -2.124 2.696 1.00 83.00 141 MET A C 1
ATOM 1075 O O . MET A 1 141 ? -12.372 -1.795 3.663 1.00 83.00 141 MET A O 1
ATOM 1079 N N . ASN A 1 142 ? -11.208 -1.246 1.813 1.00 80.19 142 ASN A N 1
ATOM 1080 C CA . ASN A 1 142 ? -11.621 0.141 1.742 1.00 80.19 142 ASN A CA 1
ATOM 1081 C C . ASN A 1 142 ? -13.034 0.218 1.149 1.00 80.19 142 ASN A C 1
ATOM 1083 O O . ASN A 1 142 ? -13.290 -0.195 0.024 1.00 80.19 142 ASN A O 1
ATOM 1087 N N . TRP A 1 143 ? -13.989 0.732 1.922 1.00 75.88 143 TRP A N 1
ATOM 1088 C CA . TRP A 1 143 ? -15.382 0.872 1.486 1.00 75.88 143 TRP A CA 1
ATOM 1089 C C . TRP A 1 143 ? -15.591 1.914 0.383 1.00 75.88 143 TRP A C 1
ATOM 1091 O O . TRP A 1 143 ? -16.636 1.897 -0.262 1.00 75.88 143 TRP A O 1
ATOM 1101 N N . HIS A 1 144 ? -14.631 2.822 0.185 1.00 75.06 144 HIS A N 1
ATOM 1102 C CA . HIS A 1 144 ? -14.756 3.892 -0.792 1.00 75.06 144 HIS A CA 1
ATOM 1103 C C . HIS A 1 144 ? -14.701 3.338 -2.217 1.00 75.06 144 HIS A C 1
ATOM 1105 O O . HIS A 1 144 ? -15.456 3.782 -3.081 1.00 75.06 144 HIS A O 1
ATOM 1111 N N . ASP A 1 145 ? -13.841 2.345 -2.451 1.00 76.25 145 ASP A N 1
ATOM 1112 C CA . ASP A 1 145 ? -13.616 1.760 -3.771 1.00 76.25 145 ASP A CA 1
ATOM 1113 C C . ASP A 1 145 ? -13.714 0.223 -3.813 1.00 76.25 145 ASP A C 1
ATOM 1115 O O . ASP A 1 145 ? -13.579 -0.377 -4.881 1.00 76.25 145 ASP A O 1
ATOM 1119 N N . GLY A 1 146 ? -13.991 -0.415 -2.673 1.00 75.94 146 GLY A N 1
ATOM 1120 C CA . GLY A 1 146 ? -14.153 -1.860 -2.532 1.00 75.94 146 GLY A CA 1
ATOM 1121 C C . GLY A 1 146 ? -12.847 -2.651 -2.602 1.00 75.94 146 GLY A C 1
ATOM 1122 O O . GLY A 1 146 ? -12.899 -3.882 -2.645 1.00 75.94 146 GLY A O 1
ATOM 1123 N N . LYS A 1 147 ? -11.683 -1.993 -2.639 1.00 78.38 147 LYS A N 1
ATOM 1124 C CA . LYS A 1 147 ? -10.394 -2.677 -2.761 1.00 78.38 147 LYS A CA 1
ATOM 1125 C C . LYS A 1 147 ? -9.837 -3.066 -1.405 1.00 78.38 147 LYS A C 1
ATOM 1127 O O . LYS A 1 147 ? -10.069 -2.403 -0.402 1.00 78.38 147 LYS A O 1
ATOM 1132 N N . VAL A 1 148 ? -9.073 -4.152 -1.376 1.00 80.62 148 VAL A N 1
ATOM 1133 C CA . VAL A 1 148 ? -8.270 -4.512 -0.206 1.00 80.62 148 VAL A CA 1
ATOM 1134 C C . VAL A 1 148 ? -6.987 -3.693 -0.253 1.00 80.62 148 VAL A C 1
ATOM 1136 O O . VAL A 1 148 ? -6.207 -3.826 -1.191 1.00 80.62 148 VAL A O 1
ATOM 1139 N N . GLU A 1 149 ? -6.787 -2.846 0.750 1.00 83.88 149 GLU A N 1
ATOM 1140 C CA . GLU A 1 149 ? -5.662 -1.918 0.834 1.00 83.88 149 GLU A CA 1
ATOM 1141 C C . GLU A 1 149 ? -4.963 -2.060 2.184 1.00 83.88 149 GLU A C 1
ATOM 1143 O O . GLU A 1 149 ? -5.578 -2.423 3.195 1.00 83.88 149 GLU A O 1
ATOM 1148 N N . ARG A 1 150 ? -3.669 -1.741 2.223 1.00 88.06 150 ARG A N 1
ATOM 1149 C CA . ARG A 1 150 ? -2.930 -1.658 3.481 1.00 88.06 150 ARG A CA 1
ATOM 1150 C C . ARG A 1 150 ? -3.543 -0.570 4.364 1.00 88.06 150 ARG A C 1
ATOM 1152 O O . ARG A 1 150 ? -3.752 0.558 3.924 1.00 88.06 150 ARG A O 1
ATOM 1159 N N . LYS A 1 151 ? -3.810 -0.897 5.622 1.00 88.94 151 LYS A N 1
ATOM 1160 C CA . LYS A 1 151 ? -4.401 -0.028 6.639 1.00 88.94 151 LYS A CA 1
ATOM 1161 C C . LYS A 1 151 ? -3.517 -0.049 7.876 1.00 88.94 151 LYS A C 1
ATOM 1163 O O . LYS A 1 151 ? -3.099 -1.116 8.319 1.00 88.94 151 LYS A O 1
ATOM 1168 N N . ARG A 1 152 ? -3.274 1.119 8.469 1.00 92.44 152 ARG A N 1
ATOM 1169 C CA . ARG A 1 152 ? -2.714 1.223 9.820 1.00 92.44 152 ARG A CA 1
ATOM 1170 C C . ARG A 1 152 ? -3.825 1.599 10.783 1.00 92.44 152 ARG A C 1
ATOM 1172 O O . ARG A 1 152 ? -4.541 2.570 10.542 1.00 92.44 152 ARG A O 1
ATOM 1179 N N . ALA A 1 153 ? -3.970 0.843 11.865 1.00 93.88 153 ALA A N 1
ATOM 1180 C CA . ALA A 1 153 ? -4.914 1.146 12.931 1.00 93.88 153 ALA A CA 1
ATOM 1181 C C . ALA A 1 153 ? -4.192 1.410 14.245 1.00 93.88 153 ALA A C 1
ATOM 1183 O O . ALA A 1 153 ? -3.294 0.662 14.626 1.00 93.88 153 ALA A O 1
ATOM 1184 N N . PHE A 1 154 ? -4.632 2.453 14.940 1.00 96.12 154 PHE A N 1
ATOM 1185 C CA . PHE A 1 154 ? -4.337 2.674 16.343 1.00 96.12 154 PHE A CA 1
ATOM 1186 C C . PHE A 1 154 ? -5.418 2.035 17.186 1.00 96.12 154 PHE A C 1
ATOM 1188 O O . PHE A 1 154 ? -6.596 2.099 16.827 1.00 96.12 154 PHE A O 1
ATOM 1195 N N . PHE A 1 155 ? -5.023 1.448 18.307 1.00 96.81 155 PHE A N 1
ATOM 1196 C CA . PHE A 1 155 ? -5.963 0.827 19.215 1.00 96.81 155 PHE A CA 1
ATOM 1197 C C . PHE A 1 155 ? -5.551 0.978 20.672 1.00 96.81 155 PHE A C 1
ATOM 1199 O O . PHE A 1 155 ? -4.373 1.121 21.001 1.00 96.81 155 PHE A O 1
ATOM 1206 N N . GLN A 1 156 ? -6.551 0.944 21.542 1.00 96.81 156 GLN A N 1
ATOM 1207 C CA . GLN A 1 156 ? -6.377 0.965 22.983 1.00 96.81 156 GLN A CA 1
ATOM 1208 C C . GLN A 1 156 ? -7.461 0.108 23.628 1.00 96.81 156 GLN A C 1
ATOM 1210 O O . GLN A 1 156 ? -8.635 0.170 23.249 1.00 96.81 156 GLN A O 1
ATOM 1215 N N . ARG A 1 157 ? -7.055 -0.682 24.621 1.00 96.31 157 ARG A N 1
ATOM 1216 C CA . ARG A 1 157 ? -7.979 -1.443 25.453 1.00 96.31 157 ARG A CA 1
ATOM 1217 C C . ARG A 1 157 ? -8.505 -0.583 26.601 1.00 96.31 157 ARG A C 1
ATOM 1219 O O . ARG A 1 157 ? -7.721 0.083 27.276 1.00 96.31 157 ARG A O 1
ATOM 1226 N N . VAL A 1 158 ? -9.814 -0.640 26.818 1.00 96.25 158 VAL A N 1
ATOM 1227 C CA . VAL A 1 158 ? -10.530 -0.085 27.974 1.00 96.25 158 VAL A CA 1
ATOM 1228 C C . VAL A 1 158 ? -11.521 -1.152 28.431 1.00 96.25 158 VAL A C 1
ATOM 1230 O O . VAL A 1 158 ? -12.307 -1.636 27.616 1.00 96.25 158 VAL A O 1
ATOM 1233 N N . ASP A 1 159 ? -11.457 -1.553 29.699 1.00 93.75 159 ASP A N 1
ATOM 1234 C CA . ASP A 1 159 ? -12.179 -2.717 30.227 1.00 93.75 159 ASP A CA 1
ATOM 1235 C C . ASP A 1 159 ? -11.912 -4.014 29.409 1.00 93.75 159 ASP A C 1
ATOM 1237 O O . ASP A 1 159 ? -10.773 -4.447 29.186 1.00 93.75 159 ASP A O 1
ATOM 1241 N N . ASP A 1 160 ? -12.982 -4.658 28.941 1.00 95.81 160 ASP A N 1
ATOM 1242 C CA . ASP A 1 160 ? -13.013 -5.833 28.075 1.00 95.81 160 ASP A CA 1
ATOM 1243 C C . ASP A 1 160 ? -13.133 -5.479 26.582 1.00 95.81 160 ASP A C 1
ATOM 1245 O O . ASP A 1 160 ? -13.468 -6.342 25.772 1.00 95.81 160 ASP A O 1
ATOM 1249 N N . LYS A 1 161 ? -12.859 -4.223 26.196 1.00 97.44 161 LYS A N 1
ATOM 1250 C CA . LYS A 1 161 ? -13.072 -3.714 24.833 1.00 97.44 161 LYS A CA 1
ATOM 1251 C C . LYS A 1 161 ? -11.813 -3.089 24.252 1.00 97.44 161 LYS A C 1
ATOM 1253 O O . LYS A 1 161 ? -11.149 -2.266 24.877 1.00 97.44 161 LYS A O 1
ATOM 1258 N N . VAL A 1 162 ? -11.512 -3.436 23.008 1.00 97.69 162 VAL A N 1
ATOM 1259 C CA . VAL A 1 162 ? -10.457 -2.828 22.200 1.00 97.69 162 VAL A CA 1
ATOM 1260 C C . VAL A 1 162 ? -11.097 -1.838 21.237 1.00 97.69 162 VAL A C 1
ATOM 1262 O O . VAL A 1 162 ? -11.817 -2.222 20.314 1.00 97.69 162 VAL A O 1
ATOM 1265 N N . PHE A 1 163 ? -10.827 -0.556 21.462 1.00 98.25 163 PHE A N 1
ATOM 1266 C CA . PHE A 1 163 ? -11.238 0.540 20.593 1.00 98.25 163 PHE A CA 1
ATOM 1267 C C . PHE A 1 163 ? -10.166 0.766 19.550 1.00 98.25 163 PHE A C 1
ATOM 1269 O O . PHE A 1 163 ? -8.985 0.810 19.895 1.00 98.25 163 PHE A O 1
ATOM 1276 N N . ALA A 1 164 ? -10.563 0.953 18.297 1.00 97.56 164 ALA A N 1
ATOM 1277 C CA . ALA A 1 164 ? -9.613 1.178 17.229 1.00 97.56 164 ALA A CA 1
ATOM 1278 C C . ALA A 1 164 ? -10.122 2.160 16.172 1.00 97.56 164 ALA A C 1
ATOM 1280 O O . ALA A 1 164 ? -11.317 2.249 15.881 1.00 97.56 164 ALA A O 1
ATOM 1281 N N . VAL A 1 165 ? -9.175 2.892 15.590 1.00 97.50 165 VAL A N 1
ATOM 1282 C CA . VAL A 1 165 ? -9.368 3.789 14.448 1.00 97.50 165 VAL A CA 1
ATOM 1283 C C . VAL A 1 165 ? -8.155 3.651 13.542 1.00 97.50 165 VAL A C 1
ATOM 1285 O O . VAL A 1 165 ? -7.022 3.616 14.015 1.00 97.50 165 VAL A O 1
ATOM 1288 N N . GLY A 1 166 ? -8.368 3.592 12.230 1.00 94.75 166 GLY A N 1
ATOM 1289 C CA . GLY A 1 166 ? -7.265 3.489 11.283 1.00 94.75 166 GLY A CA 1
ATOM 1290 C C . GLY A 1 166 ? -7.498 4.218 9.974 1.00 94.75 166 GLY A C 1
ATOM 1291 O O . GLY A 1 166 ? -8.625 4.588 9.646 1.00 94.75 166 GLY A O 1
ATOM 1292 N N . TYR A 1 167 ? -6.422 4.353 9.211 1.00 92.69 167 TYR A N 1
ATOM 1293 C CA . TYR A 1 167 ? -6.364 5.014 7.911 1.00 92.69 167 TYR A CA 1
ATOM 1294 C C . TYR A 1 167 ? -5.660 4.114 6.888 1.00 92.69 167 TYR A C 1
ATOM 1296 O O . TYR A 1 167 ? -4.865 3.246 7.259 1.00 92.69 167 TYR A O 1
ATOM 1304 N N . TYR A 1 168 ? -5.988 4.286 5.608 1.00 89.81 168 TYR A N 1
ATOM 1305 C CA . TYR A 1 168 ? -5.388 3.512 4.521 1.00 89.81 168 TYR A CA 1
ATOM 1306 C C . TYR A 1 168 ? -4.052 4.116 4.071 1.00 89.81 168 TYR A C 1
ATOM 1308 O O . TYR A 1 168 ? -3.833 5.327 4.144 1.00 89.81 168 TYR A O 1
ATOM 1316 N N . LEU A 1 169 ? -3.158 3.244 3.615 1.00 88.19 169 LEU A N 1
ATOM 1317 C CA . LEU A 1 169 ? -1.794 3.517 3.174 1.00 88.19 169 LEU A CA 1
ATOM 1318 C C . LEU A 1 169 ? -1.651 3.137 1.687 1.00 88.19 169 LEU A C 1
ATOM 1320 O O . LEU A 1 169 ? -0.943 2.174 1.379 1.00 88.19 169 LEU A O 1
ATOM 1324 N N . PRO A 1 170 ? -2.309 3.853 0.753 1.00 84.31 170 PRO A N 1
ATOM 1325 C CA . PRO A 1 170 ? -2.350 3.476 -0.665 1.00 84.31 170 PRO A CA 1
ATOM 1326 C C . PRO A 1 170 ? -1.013 3.644 -1.405 1.00 84.31 170 PRO A C 1
ATOM 1328 O O . PRO A 1 170 ? -0.912 3.308 -2.583 1.00 84.31 170 PRO A O 1
ATOM 1331 N N . ARG A 1 171 ? -0.004 4.219 -0.741 1.00 89.00 171 ARG A N 1
ATOM 1332 C CA . ARG A 1 171 ? 1.341 4.459 -1.276 1.00 89.00 171 ARG A CA 1
ATOM 1333 C C . ARG A 1 171 ? 2.394 3.895 -0.343 1.00 89.00 171 ARG A C 1
ATOM 1335 O O . ARG A 1 171 ? 2.295 4.073 0.877 1.00 89.00 171 ARG A O 1
ATOM 1342 N N . SER A 1 172 ? 3.401 3.259 -0.918 1.00 88.38 172 SER A N 1
ATOM 1343 C CA . SER A 1 172 ? 4.595 2.792 -0.229 1.00 88.38 172 SER A CA 1
ATOM 1344 C C . SER A 1 172 ? 5.656 3.874 -0.111 1.00 88.38 172 SER A C 1
ATOM 1346 O O . SER A 1 172 ? 5.598 4.917 -0.758 1.00 88.38 172 SER A O 1
ATOM 1348 N N . SER A 1 173 ? 6.627 3.625 0.764 1.00 86.81 173 SER A N 1
ATOM 1349 C CA . SER A 1 173 ? 7.708 4.558 1.045 1.00 86.81 173 SER A CA 1
ATOM 1350 C C . SER A 1 173 ? 8.873 4.402 0.056 1.00 86.81 173 SER A C 1
ATOM 1352 O O . SER A 1 173 ? 9.073 3.322 -0.516 1.00 86.81 173 SER A O 1
ATOM 1354 N N . PRO A 1 174 ? 9.718 5.441 -0.082 1.00 90.44 174 PRO A N 1
ATOM 1355 C CA . PRO A 1 174 ? 10.987 5.331 -0.798 1.00 90.44 174 PRO A CA 1
ATOM 1356 C C . PRO A 1 174 ? 11.878 4.199 -0.265 1.00 90.44 174 PRO A C 1
ATOM 1358 O O . PRO A 1 174 ? 12.504 3.480 -1.040 1.00 90.44 174 PRO A O 1
ATOM 1361 N N . SER A 1 175 ? 11.902 3.997 1.059 1.00 90.19 175 SER A N 1
ATOM 1362 C CA . SER A 1 175 ? 12.683 2.934 1.703 1.00 90.19 175 SER A CA 1
ATOM 1363 C C . SER A 1 175 ? 12.180 1.536 1.337 1.00 90.19 175 SER A C 1
ATOM 1365 O O . SER A 1 175 ? 12.989 0.648 1.076 1.00 90.19 175 SER A O 1
ATOM 1367 N N . ALA A 1 176 ? 10.862 1.341 1.250 1.00 90.38 176 ALA A N 1
ATOM 1368 C CA . ALA A 1 176 ? 10.279 0.073 0.825 1.00 90.38 176 ALA A CA 1
ATOM 1369 C C . ALA A 1 176 ? 10.562 -0.224 -0.658 1.00 90.38 176 ALA A C 1
ATOM 1371 O O . ALA A 1 176 ? 10.844 -1.370 -1.007 1.00 90.38 176 ALA A O 1
ATOM 1372 N N . ALA A 1 177 ? 10.548 0.798 -1.522 1.00 95.50 177 ALA A N 1
ATOM 1373 C CA . ALA A 1 177 ? 10.935 0.646 -2.924 1.00 95.50 177 ALA A CA 1
ATOM 1374 C C . ALA A 1 177 ? 12.413 0.256 -3.082 1.00 95.50 177 ALA A C 1
ATOM 1376 O O . ALA A 1 177 ? 12.719 -0.638 -3.869 1.00 95.50 177 ALA A O 1
ATOM 1377 N N . GLN A 1 178 ? 13.315 0.879 -2.314 1.00 96.56 178 GLN A N 1
ATOM 1378 C CA . GLN A 1 178 ? 14.734 0.516 -2.322 1.00 96.56 178 GLN A CA 1
ATOM 1379 C C . GLN A 1 178 ? 14.950 -0.923 -1.840 1.00 96.56 178 GLN A C 1
ATOM 1381 O O . GLN A 1 178 ? 15.653 -1.677 -2.502 1.00 96.56 178 GLN A O 1
ATOM 1386 N N . ALA A 1 179 ? 14.302 -1.328 -0.744 1.00 96.25 179 ALA A N 1
ATOM 1387 C CA . ALA A 1 179 ? 14.414 -2.692 -0.230 1.00 96.25 179 ALA A CA 1
ATOM 1388 C C . ALA A 1 179 ? 13.947 -3.737 -1.260 1.00 96.25 179 ALA A C 1
ATOM 1390 O O . ALA A 1 179 ? 14.635 -4.729 -1.489 1.00 96.25 179 ALA A O 1
ATOM 1391 N N . LEU A 1 180 ? 12.820 -3.487 -1.940 1.00 97.69 180 LEU A N 1
ATOM 1392 C CA . LEU A 1 180 ? 12.341 -4.378 -2.999 1.00 97.69 180 LEU A CA 1
ATOM 1393 C C . LEU A 1 180 ? 13.295 -4.414 -4.205 1.00 97.69 180 LEU A C 1
ATOM 1395 O O . LEU A 1 180 ? 13.477 -5.474 -4.805 1.00 97.69 180 LEU A O 1
ATOM 1399 N N . LEU A 1 181 ? 13.905 -3.281 -4.570 1.00 98.56 181 LEU A N 1
ATOM 1400 C CA . LEU A 1 181 ? 14.913 -3.245 -5.629 1.00 98.56 181 LEU A CA 1
ATOM 1401 C C . LEU A 1 181 ? 16.142 -4.080 -5.250 1.00 98.56 181 LEU A C 1
ATOM 1403 O O . LEU A 1 181 ? 16.607 -4.869 -6.069 1.00 98.56 181 LEU A O 1
ATOM 1407 N N . ASP A 1 182 ? 16.638 -3.944 -4.021 1.00 98.25 182 ASP A N 1
ATOM 1408 C CA . ASP A 1 182 ? 17.804 -4.683 -3.529 1.00 98.25 182 ASP A CA 1
ATOM 1409 C C . ASP A 1 182 ? 17.558 -6.202 -3.548 1.00 98.25 182 ASP A C 1
ATOM 1411 O O . ASP A 1 182 ? 18.400 -6.964 -4.038 1.00 98.25 182 ASP A O 1
ATOM 1415 N N . ASP A 1 183 ? 16.380 -6.640 -3.091 1.00 97.19 183 ASP A N 1
ATOM 1416 C CA . ASP A 1 183 ? 15.961 -8.044 -3.140 1.00 97.19 183 ASP A CA 1
ATOM 1417 C C . ASP A 1 183 ? 15.855 -8.548 -4.589 1.00 97.19 183 ASP A C 1
ATOM 1419 O O . ASP A 1 183 ? 16.409 -9.595 -4.932 1.00 97.19 183 ASP A O 1
ATOM 1423 N N . ALA A 1 184 ? 15.215 -7.778 -5.474 1.00 98.25 184 ALA A N 1
ATOM 1424 C CA . ALA A 1 184 ? 15.081 -8.141 -6.882 1.00 98.25 184 ALA A CA 1
ATOM 1425 C C . ALA A 1 184 ? 16.439 -8.220 -7.595 1.00 98.25 184 ALA A C 1
ATOM 1427 O O . ALA A 1 184 ? 16.665 -9.128 -8.389 1.00 98.25 184 ALA A O 1
ATOM 1428 N N . LEU A 1 185 ? 17.369 -7.306 -7.308 1.00 98.62 185 LEU A N 1
ATOM 1429 C CA . LEU A 1 185 ? 18.725 -7.330 -7.861 1.00 98.62 185 LEU A CA 1
ATOM 1430 C C . LEU A 1 185 ? 19.512 -8.546 -7.385 1.00 98.62 185 LEU A C 1
ATOM 1432 O O . LEU A 1 185 ? 20.267 -9.131 -8.163 1.00 98.62 185 LEU A O 1
ATOM 1436 N N . LYS A 1 186 ? 19.364 -8.926 -6.113 1.00 98.25 186 LYS A N 1
ATOM 1437 C CA . LYS A 1 186 ? 19.979 -10.140 -5.575 1.00 98.25 186 LYS A CA 1
ATOM 1438 C C . LYS A 1 186 ? 19.469 -11.375 -6.318 1.00 98.25 186 LYS A C 1
ATOM 1440 O O . LYS A 1 186 ? 20.285 -12.184 -6.755 1.00 98.25 186 LYS A O 1
ATOM 1445 N N . ASP A 1 187 ? 18.160 -11.489 -6.501 1.00 97.81 187 ASP A N 1
ATOM 1446 C CA . ASP A 1 187 ? 17.539 -12.599 -7.227 1.00 97.81 187 ASP A CA 1
ATOM 1447 C C . ASP A 1 187 ? 17.969 -12.600 -8.711 1.00 97.81 187 ASP A C 1
ATOM 1449 O O . ASP A 1 187 ? 18.433 -13.618 -9.225 1.00 97.81 187 ASP A O 1
ATOM 1453 N N . MET A 1 188 ? 17.971 -11.437 -9.376 1.00 98.31 188 MET A N 1
ATOM 1454 C CA . MET A 1 188 ? 18.397 -11.278 -10.776 1.00 98.31 188 MET A CA 1
ATOM 1455 C C . MET A 1 188 ? 19.877 -11.604 -11.024 1.00 98.31 188 MET A C 1
ATOM 1457 O O . MET A 1 188 ? 20.230 -12.012 -12.131 1.00 98.31 188 MET A O 1
ATOM 1461 N N . LYS A 1 189 ? 20.755 -11.427 -10.029 1.00 97.75 189 LYS A N 1
ATOM 1462 C CA . LYS A 1 189 ? 22.178 -11.804 -10.127 1.00 97.75 189 LYS A CA 1
ATOM 1463 C C . LYS A 1 189 ? 22.387 -13.316 -10.083 1.00 97.75 189 LYS A C 1
ATOM 1465 O O . LYS A 1 189 ? 23.323 -13.805 -10.708 1.00 97.75 189 LYS A O 1
ATOM 1470 N N . ASN A 1 190 ? 21.543 -14.036 -9.346 1.00 96.56 190 ASN A N 1
ATOM 1471 C CA . ASN A 1 190 ? 21.695 -15.474 -9.131 1.00 96.56 190 ASN A CA 1
ATOM 1472 C C . ASN A 1 190 ? 20.887 -16.293 -10.147 1.00 96.56 190 ASN A C 1
ATOM 1474 O O . ASN A 1 190 ? 21.407 -17.238 -10.732 1.00 96.56 190 ASN A O 1
ATOM 1478 N N . GLU A 1 191 ? 19.624 -15.921 -10.366 1.00 97.50 191 GLU A N 1
ATOM 1479 C CA . GLU A 1 191 ? 18.630 -16.716 -11.095 1.00 97.50 191 GLU A CA 1
ATOM 1480 C C . GLU A 1 191 ? 17.748 -15.808 -11.984 1.00 97.50 191 GLU A C 1
ATOM 1482 O O . GLU A 1 191 ? 16.540 -15.686 -11.760 1.00 97.50 191 GLU A O 1
ATOM 1487 N N . PRO A 1 192 ? 18.308 -15.129 -13.006 1.00 97.75 192 PRO A N 1
ATOM 1488 C CA . PRO A 1 192 ? 17.584 -14.105 -13.767 1.00 97.75 192 PRO A CA 1
ATOM 1489 C C . PRO A 1 192 ? 16.338 -14.636 -14.486 1.00 97.75 192 PRO A C 1
ATOM 1491 O O . PRO A 1 192 ? 15.294 -13.990 -14.458 1.00 97.75 192 PRO A O 1
ATOM 1494 N N . HIS A 1 193 ? 16.417 -15.819 -15.105 1.00 97.81 193 HIS A N 1
ATOM 1495 C CA . HIS A 1 193 ? 15.287 -16.414 -15.825 1.00 97.81 193 HIS A CA 1
ATOM 1496 C C . HIS A 1 193 ? 14.103 -16.706 -14.890 1.00 97.81 193 HIS A C 1
ATOM 1498 O O . HIS A 1 193 ? 12.966 -16.324 -15.176 1.00 97.81 193 HIS A O 1
ATOM 1504 N N . ASP A 1 194 ? 14.380 -17.325 -13.743 1.00 98.31 194 ASP A N 1
ATOM 1505 C CA . ASP A 1 194 ? 13.346 -17.707 -12.783 1.00 98.31 194 ASP A CA 1
ATOM 1506 C C . ASP A 1 194 ? 12.785 -16.481 -12.060 1.00 98.31 194 ASP A C 1
ATOM 1508 O O . ASP A 1 194 ? 11.576 -16.379 -11.849 1.00 98.31 194 ASP A O 1
ATOM 1512 N N . THR A 1 195 ? 13.630 -15.490 -11.775 1.00 98.50 195 THR A N 1
ATOM 1513 C CA . THR A 1 195 ? 13.201 -14.200 -11.222 1.00 98.50 195 THR A CA 1
ATOM 1514 C C . THR A 1 195 ? 12.262 -13.469 -12.181 1.00 98.50 195 THR A C 1
ATOM 1516 O O . THR A 1 195 ? 11.174 -13.061 -11.777 1.00 98.50 195 THR A O 1
ATOM 1519 N N . ILE A 1 196 ? 12.613 -13.371 -13.469 1.00 98.75 196 ILE A N 1
ATOM 1520 C CA . ILE A 1 196 ? 11.742 -12.801 -14.511 1.00 98.75 196 ILE A CA 1
ATOM 1521 C C . ILE A 1 196 ? 10.400 -13.544 -14.569 1.00 98.75 196 ILE A C 1
ATOM 1523 O O . ILE A 1 196 ? 9.340 -12.910 -14.618 1.00 98.75 196 ILE A O 1
ATOM 1527 N N . ALA A 1 197 ? 10.419 -14.880 -14.534 1.00 98.38 197 ALA A N 1
ATOM 1528 C CA . ALA A 1 197 ? 9.203 -15.685 -14.539 1.00 98.38 197 ALA A CA 1
ATOM 1529 C C . ALA A 1 197 ? 8.318 -15.393 -13.315 1.00 98.38 197 ALA A C 1
ATOM 1531 O O . ALA A 1 197 ? 7.117 -15.166 -13.479 1.00 98.38 197 ALA A O 1
ATOM 1532 N N . ARG A 1 198 ? 8.902 -15.316 -12.112 1.00 98.19 198 ARG A N 1
ATOM 1533 C CA . ARG A 1 198 ? 8.199 -14.985 -10.860 1.00 98.19 198 ARG A CA 1
ATOM 1534 C C . ARG A 1 198 ? 7.576 -13.590 -10.890 1.00 98.19 198 ARG A C 1
ATOM 1536 O O . ARG A 1 198 ? 6.407 -13.442 -10.537 1.00 98.19 198 ARG A O 1
ATOM 1543 N N . ILE A 1 199 ? 8.305 -12.582 -11.380 1.00 98.50 199 ILE A N 1
ATOM 1544 C CA . ILE A 1 199 ? 7.767 -11.222 -11.570 1.00 98.50 199 ILE A CA 1
ATOM 1545 C C . ILE A 1 199 ? 6.534 -11.273 -12.484 1.00 98.50 199 ILE A C 1
ATOM 1547 O O . ILE A 1 199 ? 5.485 -10.718 -12.160 1.00 98.50 199 ILE A O 1
ATOM 1551 N N . ASN A 1 200 ? 6.627 -11.985 -13.609 1.00 98.25 200 ASN A N 1
ATOM 1552 C CA . ASN A 1 200 ? 5.542 -12.089 -14.590 1.00 98.25 200 ASN A CA 1
ATOM 1553 C C . ASN A 1 200 ? 4.345 -12.927 -14.116 1.00 98.25 200 ASN A C 1
ATOM 1555 O O . ASN A 1 200 ? 3.248 -12.800 -14.671 1.00 98.25 200 ASN A O 1
ATOM 1559 N N . GLN A 1 201 ? 4.549 -13.759 -13.097 1.00 96.88 201 GLN A N 1
ATOM 1560 C CA . GLN A 1 201 ? 3.514 -14.511 -12.389 1.00 96.88 201 GLN A CA 1
ATOM 1561 C C . GLN A 1 201 ? 2.915 -13.736 -11.207 1.00 96.88 201 GLN A C 1
ATOM 1563 O O . GLN A 1 201 ? 2.023 -14.263 -10.548 1.00 96.88 201 GLN A O 1
ATOM 1568 N N . LEU A 1 202 ? 3.336 -12.483 -10.987 1.00 94.56 202 LEU A N 1
ATOM 1569 C CA . LEU A 1 202 ? 2.869 -11.624 -9.896 1.00 94.56 202 LEU A CA 1
ATOM 1570 C C . LEU A 1 202 ? 3.148 -12.237 -8.515 1.00 94.56 202 LEU A C 1
ATOM 1572 O O . LEU A 1 202 ? 2.290 -12.211 -7.635 1.00 94.56 202 LEU A O 1
ATOM 1576 N N . ASP A 1 203 ? 4.347 -12.802 -8.333 1.00 93.81 203 ASP A N 1
ATOM 1577 C CA . ASP A 1 203 ? 4.790 -13.315 -7.034 1.00 93.81 203 ASP A CA 1
ATOM 1578 C C . ASP A 1 203 ? 4.616 -12.228 -5.949 1.00 93.81 203 ASP A C 1
ATOM 1580 O O . ASP A 1 203 ? 5.223 -11.160 -6.072 1.00 93.81 203 ASP A O 1
ATOM 1584 N N . PRO A 1 204 ? 3.844 -12.476 -4.871 1.00 87.31 204 PRO A N 1
ATOM 1585 C CA . PRO A 1 204 ? 3.573 -11.491 -3.818 1.00 87.31 204 PRO A CA 1
ATOM 1586 C C . PRO A 1 204 ? 4.823 -11.042 -3.035 1.00 87.31 204 PRO A C 1
ATOM 1588 O O . PRO A 1 204 ? 4.764 -10.101 -2.241 1.00 87.31 204 PRO A O 1
ATOM 1591 N N . LYS A 1 205 ? 5.976 -11.696 -3.230 1.00 90.06 205 LYS A N 1
ATOM 1592 C CA . LYS A 1 205 ? 7.274 -11.211 -2.736 1.00 90.06 205 LYS A CA 1
ATOM 1593 C C . LYS A 1 205 ? 7.875 -10.110 -3.614 1.00 90.06 205 LYS A C 1
ATOM 1595 O O . LYS A 1 205 ? 8.666 -9.323 -3.114 1.00 90.06 205 LYS A O 1
ATOM 1600 N N . LEU A 1 206 ? 7.511 -10.064 -4.897 1.00 92.75 206 LEU A N 1
ATOM 1601 C CA . LEU A 1 206 ? 8.038 -9.138 -5.910 1.00 92.75 206 LEU A CA 1
ATOM 1602 C C . LEU A 1 206 ? 7.001 -8.100 -6.379 1.00 92.75 206 LEU A C 1
ATOM 1604 O O . LEU A 1 206 ? 7.311 -7.202 -7.166 1.00 92.75 206 LEU A O 1
ATOM 1608 N N . THR A 1 207 ? 5.769 -8.208 -5.884 1.00 89.75 207 THR A N 1
ATOM 1609 C CA . THR A 1 207 ? 4.725 -7.194 -6.007 1.00 89.75 207 THR A CA 1
ATOM 1610 C C . THR A 1 207 ? 3.930 -7.093 -4.709 1.00 89.75 207 THR A C 1
ATOM 1612 O O . THR A 1 207 ? 3.551 -8.102 -4.119 1.00 89.75 207 THR A O 1
ATOM 1615 N N . ARG A 1 208 ? 3.700 -5.865 -4.240 1.00 86.69 208 ARG A N 1
ATOM 1616 C CA . ARG A 1 208 ? 2.928 -5.578 -3.031 1.00 86.69 208 ARG A CA 1
ATOM 1617 C C . ARG A 1 208 ? 2.283 -4.207 -3.148 1.00 86.69 208 ARG A C 1
ATOM 1619 O O . ARG A 1 208 ? 2.998 -3.212 -3.194 1.00 86.69 208 ARG A O 1
ATOM 1626 N N . ASP A 1 209 ? 0.954 -4.168 -3.135 1.00 86.44 209 ASP A N 1
ATOM 1627 C CA . ASP A 1 209 ? 0.163 -2.939 -3.235 1.00 86.44 209 ASP A CA 1
ATOM 1628 C C . ASP A 1 209 ? 0.586 -2.084 -4.450 1.00 86.44 209 ASP A C 1
ATOM 1630 O O . ASP A 1 209 ? 0.290 -2.434 -5.594 1.00 86.44 209 ASP A O 1
ATOM 1634 N N . ASP A 1 210 ? 1.300 -0.981 -4.220 1.00 90.62 210 ASP A N 1
ATOM 1635 C CA . ASP A 1 210 ? 1.817 -0.081 -5.251 1.00 90.62 210 ASP A CA 1
ATOM 1636 C C . ASP A 1 210 ? 3.254 -0.371 -5.706 1.00 90.62 210 ASP A C 1
ATOM 1638 O O . ASP A 1 210 ? 3.682 0.151 -6.739 1.00 90.62 210 ASP A O 1
ATOM 1642 N N . LEU A 1 211 ? 3.977 -1.235 -4.993 1.00 94.50 211 LEU A N 1
ATOM 1643 C CA . LEU A 1 211 ? 5.328 -1.659 -5.337 1.00 94.50 211 LEU A CA 1
ATOM 1644 C C . LEU A 1 211 ? 5.308 -2.843 -6.301 1.00 94.50 211 LEU A C 1
ATOM 1646 O O . LEU A 1 211 ? 4.655 -3.865 -6.078 1.00 94.50 211 LEU A O 1
ATOM 1650 N N . TYR A 1 212 ? 6.083 -2.727 -7.371 1.00 97.38 212 TYR A N 1
ATOM 1651 C CA . TYR A 1 212 ? 6.293 -3.799 -8.334 1.00 97.38 212 TYR A CA 1
ATOM 1652 C C . TYR A 1 212 ? 7.634 -3.632 -9.039 1.00 97.38 212 TYR A C 1
ATOM 1654 O O . TYR A 1 212 ? 8.072 -2.513 -9.321 1.00 97.38 212 TYR A O 1
ATOM 1662 N N . VAL A 1 213 ? 8.250 -4.765 -9.367 1.00 98.62 213 VAL A N 1
ATOM 1663 C CA . VAL A 1 213 ? 9.474 -4.824 -10.170 1.00 98.62 213 VAL A CA 1
ATOM 1664 C C . VAL A 1 213 ? 9.125 -4.831 -11.657 1.00 98.62 213 VAL A C 1
ATOM 1666 O O . VAL A 1 213 ? 8.185 -5.507 -12.084 1.00 98.62 213 VAL A O 1
ATOM 1669 N N . PHE A 1 214 ? 9.896 -4.121 -12.472 1.00 98.69 214 PHE A N 1
ATOM 1670 C CA . PHE A 1 214 ? 9.934 -4.333 -13.917 1.00 98.69 214 PHE A CA 1
ATOM 1671 C C . PHE A 1 214 ? 11.379 -4.403 -14.412 1.00 98.69 214 PHE A C 1
ATOM 1673 O O . PHE A 1 214 ? 12.290 -3.862 -13.786 1.00 98.69 214 PHE A O 1
ATOM 1680 N N . VAL A 1 215 ? 11.589 -5.134 -15.506 1.00 98.88 215 VAL A N 1
ATOM 1681 C CA . VAL A 1 215 ? 12.927 -5.465 -16.008 1.00 98.88 215 VAL A CA 1
ATOM 1682 C C . VAL A 1 215 ? 12.997 -5.212 -17.506 1.00 98.88 215 VAL A C 1
ATOM 1684 O O . VAL A 1 215 ? 12.122 -5.645 -18.262 1.00 98.88 215 VAL A O 1
ATOM 1687 N N . ILE A 1 216 ? 14.059 -4.526 -17.920 1.00 98.75 216 ILE A N 1
ATOM 1688 C CA . ILE A 1 216 ? 14.385 -4.229 -19.312 1.00 98.75 216 ILE A CA 1
ATOM 1689 C C . ILE A 1 216 ? 15.625 -5.030 -19.692 1.00 98.75 216 ILE A C 1
ATOM 1691 O O . ILE A 1 216 ? 16.624 -4.982 -18.981 1.00 98.75 216 ILE A O 1
ATOM 1695 N N . ASP A 1 217 ? 15.563 -5.732 -20.815 1.00 98.62 217 ASP A N 1
ATOM 1696 C CA . ASP A 1 217 ? 16.712 -6.359 -21.463 1.00 98.62 217 ASP A CA 1
ATOM 1697 C C . ASP A 1 217 ? 17.386 -5.330 -22.380 1.00 98.62 217 ASP A C 1
ATOM 1699 O O . ASP A 1 217 ? 16.751 -4.776 -23.280 1.00 98.62 217 ASP A O 1
ATOM 1703 N N . THR A 1 218 ? 18.661 -5.031 -22.133 1.00 97.81 218 THR A N 1
ATOM 1704 C CA . THR A 1 218 ? 19.406 -4.016 -22.887 1.00 97.81 218 THR A CA 1
ATOM 1705 C C . THR A 1 218 ? 19.954 -4.518 -24.217 1.00 97.81 218 THR A C 1
ATOM 1707 O O . THR A 1 218 ? 20.361 -3.695 -25.033 1.00 97.81 218 THR A O 1
ATOM 1710 N N . ASP A 1 219 ? 19.936 -5.827 -24.478 1.00 97.75 219 ASP A N 1
ATOM 1711 C CA . ASP A 1 219 ? 20.417 -6.382 -25.747 1.00 97.75 219 ASP A CA 1
ATOM 1712 C C . ASP A 1 219 ? 19.393 -6.153 -26.867 1.00 97.75 219 ASP A C 1
ATOM 1714 O O . ASP A 1 219 ? 19.748 -5.904 -28.020 1.00 97.75 219 ASP A O 1
ATOM 1718 N N . ASN A 1 220 ? 18.100 -6.201 -26.531 1.00 97.75 220 ASN A N 1
ATOM 1719 C CA . ASN A 1 220 ? 16.996 -6.025 -27.481 1.00 97.75 220 ASN A CA 1
ATOM 1720 C C . ASN A 1 220 ? 16.047 -4.865 -27.137 1.00 97.75 220 ASN A C 1
ATOM 1722 O O . ASN A 1 220 ? 15.100 -4.610 -27.886 1.00 97.75 220 ASN A O 1
ATOM 1726 N N . MET A 1 221 ? 16.306 -4.155 -26.037 1.00 98.19 221 MET A N 1
ATOM 1727 C CA . MET A 1 221 ? 15.524 -3.022 -25.536 1.00 98.19 221 MET A CA 1
ATOM 1728 C C . MET A 1 221 ? 14.062 -3.356 -25.221 1.00 98.19 221 MET A C 1
ATOM 1730 O O . MET A 1 221 ? 13.206 -2.469 -25.250 1.00 98.19 221 MET A O 1
ATOM 1734 N N . LYS A 1 222 ? 13.742 -4.618 -24.922 1.00 98.50 222 LYS A N 1
ATOM 1735 C CA . LYS A 1 222 ? 12.383 -5.033 -24.563 1.00 98.50 222 LYS A CA 1
ATOM 1736 C C . LYS A 1 222 ? 12.184 -5.063 -23.061 1.00 98.50 222 LYS A C 1
ATOM 1738 O O . LYS A 1 222 ? 13.077 -5.403 -22.289 1.00 98.50 222 LYS A O 1
ATOM 1743 N N . MET A 1 223 ? 10.954 -4.790 -22.647 1.00 98.69 223 MET A N 1
ATOM 1744 C CA . MET A 1 223 ? 10.524 -5.087 -21.288 1.00 98.69 223 MET A CA 1
ATOM 1745 C C . MET A 1 223 ? 10.277 -6.591 -21.148 1.00 98.69 223 MET A C 1
ATOM 1747 O O . MET A 1 223 ? 9.335 -7.130 -21.724 1.00 98.69 223 MET A O 1
ATOM 1751 N N . VAL A 1 224 ? 11.135 -7.279 -20.400 1.00 98.75 224 VAL A N 1
ATOM 1752 C CA . VAL A 1 224 ? 11.078 -8.739 -20.213 1.00 98.75 224 VAL A CA 1
ATOM 1753 C C . VAL A 1 224 ? 10.293 -9.144 -18.971 1.00 98.75 224 VAL A C 1
ATOM 1755 O O . VAL A 1 224 ? 9.785 -10.265 -18.908 1.00 98.75 224 VAL A O 1
ATOM 1758 N N . ALA A 1 225 ? 10.126 -8.227 -18.013 1.00 98.69 225 ALA A N 1
ATOM 1759 C CA . ALA A 1 225 ? 9.272 -8.459 -16.859 1.00 98.69 225 ALA A CA 1
ATOM 1760 C C . ALA A 1 225 ? 8.490 -7.219 -16.421 1.00 98.69 225 ALA A C 1
ATOM 1762 O O . ALA A 1 225 ? 9.015 -6.108 -16.476 1.00 98.69 225 ALA A O 1
ATOM 1763 N N . HIS A 1 226 ? 7.258 -7.412 -15.941 1.00 98.44 226 HIS A N 1
ATOM 1764 C CA . HIS A 1 226 ? 6.484 -6.358 -15.279 1.00 98.44 226 HIS A CA 1
ATOM 1765 C C . HIS A 1 226 ? 5.523 -6.939 -14.232 1.00 98.44 226 HIS A C 1
ATOM 1767 O O . HIS A 1 226 ? 4.500 -7.536 -14.571 1.00 98.44 226 HIS A O 1
ATOM 1773 N N . GLY A 1 227 ? 5.790 -6.664 -12.954 1.00 96.62 227 GLY A N 1
ATOM 1774 C CA . GLY A 1 227 ? 5.060 -7.187 -11.790 1.00 96.62 227 GLY A CA 1
ATOM 1775 C C . GLY A 1 227 ? 3.693 -6.551 -11.530 1.00 96.62 227 GLY A C 1
ATOM 1776 O O . GLY A 1 227 ? 3.236 -6.532 -10.399 1.00 96.62 227 GLY A O 1
ATOM 1777 N N . TYR A 1 228 ? 3.057 -5.982 -12.556 1.00 95.38 228 TYR A N 1
ATOM 1778 C CA . TYR A 1 228 ? 1.708 -5.415 -12.455 1.00 95.38 228 TYR A CA 1
ATOM 1779 C C . TYR A 1 228 ? 1.014 -5.437 -13.823 1.00 95.38 228 TYR A C 1
ATOM 1781 O O . TYR A 1 228 ? 0.067 -6.189 -14.044 1.00 95.38 228 TYR A O 1
ATOM 1789 N N . ASN A 1 229 ? 1.522 -4.670 -14.794 1.00 95.06 229 ASN A N 1
ATOM 1790 C CA . ASN A 1 229 ? 0.931 -4.579 -16.126 1.00 95.06 229 ASN A CA 1
ATOM 1791 C C . ASN A 1 229 ? 1.613 -5.527 -17.123 1.00 95.06 229 ASN A C 1
ATOM 1793 O O . ASN A 1 229 ? 2.480 -5.133 -17.903 1.00 95.06 229 ASN A O 1
ATOM 1797 N N . ARG A 1 230 ? 1.151 -6.781 -17.152 1.00 95.12 230 ARG A N 1
ATOM 1798 C CA . ARG A 1 230 ? 1.677 -7.834 -18.040 1.00 95.12 230 ARG A CA 1
ATOM 1799 C C . ARG A 1 230 ? 1.561 -7.523 -19.538 1.00 95.12 230 ARG A C 1
ATOM 1801 O O . ARG A 1 230 ? 2.264 -8.134 -20.333 1.00 95.12 230 ARG A O 1
ATOM 1808 N N . ARG A 1 231 ? 0.714 -6.567 -19.945 1.00 96.44 231 ARG A N 1
ATOM 1809 C CA . ARG A 1 231 ? 0.587 -6.152 -21.358 1.00 96.44 231 ARG A CA 1
ATOM 1810 C C . ARG A 1 231 ? 1.829 -5.436 -21.885 1.00 96.44 231 ARG A C 1
ATOM 1812 O O . ARG A 1 231 ? 1.976 -5.308 -23.093 1.00 96.44 231 ARG A O 1
ATOM 1819 N N . LEU A 1 232 ? 2.692 -4.953 -20.993 1.00 97.50 232 LEU A N 1
ATOM 1820 C CA . LEU A 1 232 ? 3.930 -4.275 -21.361 1.00 97.50 232 LEU A CA 1
ATOM 1821 C C . LEU A 1 232 ? 5.084 -5.251 -21.638 1.00 97.50 232 LEU A C 1
ATOM 1823 O O . LEU A 1 232 ? 6.095 -4.853 -22.214 1.00 97.50 232 LEU A O 1
ATOM 1827 N N . ILE A 1 233 ? 4.933 -6.529 -21.285 1.00 98.56 233 ILE A N 1
ATOM 1828 C CA . ILE A 1 233 ? 5.947 -7.555 -21.534 1.00 98.56 233 ILE A CA 1
ATOM 1829 C C . ILE A 1 233 ? 6.093 -7.772 -23.047 1.00 98.56 233 ILE A C 1
ATOM 1831 O O . ILE A 1 233 ? 5.111 -7.946 -23.765 1.00 98.56 233 ILE A O 1
ATOM 1835 N N . GLY A 1 234 ? 7.333 -7.758 -23.532 1.00 98.25 234 GLY A N 1
ATOM 1836 C CA . GLY A 1 234 ? 7.704 -7.926 -24.937 1.00 98.25 234 GLY A CA 1
ATOM 1837 C C . GLY A 1 234 ? 7.633 -6.650 -25.779 1.00 98.25 234 GLY A C 1
ATOM 1838 O O . GLY A 1 234 ? 8.101 -6.664 -26.921 1.00 98.25 234 GLY A O 1
ATOM 1839 N N . THR A 1 235 ? 7.087 -5.558 -25.237 1.00 98.50 235 THR A N 1
ATOM 1840 C CA . THR A 1 235 ? 7.064 -4.254 -25.915 1.00 98.50 235 THR A CA 1
ATOM 1841 C C . THR A 1 235 ? 8.455 -3.620 -25.957 1.00 98.50 235 THR A C 1
ATOM 1843 O O . THR A 1 235 ? 9.294 -3.875 -25.090 1.00 98.50 235 THR A O 1
ATOM 1846 N N . ASP A 1 236 ? 8.700 -2.799 -26.981 1.00 98.50 236 ASP A N 1
ATOM 1847 C CA . ASP A 1 236 ? 9.909 -1.981 -27.077 1.00 98.50 236 ASP A CA 1
ATOM 1848 C C . ASP A 1 236 ? 9.875 -0.897 -25.993 1.00 98.50 236 ASP A C 1
ATOM 1850 O O . ASP A 1 236 ? 9.025 -0.005 -26.017 1.00 98.50 236 ASP A O 1
ATOM 1854 N N . PHE A 1 237 ? 10.809 -0.966 -25.045 1.00 98.38 237 PHE A N 1
ATOM 1855 C CA . PHE A 1 237 ? 10.873 -0.051 -23.911 1.00 98.38 237 PHE A CA 1
ATOM 1856 C C . PHE A 1 237 ? 11.104 1.397 -24.350 1.00 98.38 237 PHE A C 1
ATOM 1858 O O . PHE A 1 237 ? 10.626 2.325 -23.706 1.00 98.38 237 PHE A O 1
ATOM 1865 N N . ARG A 1 238 ? 11.749 1.608 -25.502 1.00 98.25 238 ARG A N 1
ATOM 1866 C CA . ARG A 1 238 ? 11.927 2.935 -26.108 1.00 98.25 238 ARG A CA 1
ATOM 1867 C C . ARG A 1 238 ? 10.600 3.522 -26.597 1.00 98.25 238 ARG A C 1
ATOM 1869 O O . ARG A 1 238 ? 10.549 4.660 -27.010 1.00 98.25 238 ARG A O 1
ATOM 1876 N N . GLN A 1 239 ? 9.507 2.780 -26.634 1.00 98.00 239 GLN A N 1
ATOM 1877 C CA . GLN A 1 239 ? 8.213 3.332 -27.051 1.00 98.00 239 GLN A CA 1
ATOM 1878 C C . GLN A 1 239 ? 7.296 3.585 -25.854 1.00 98.00 239 GLN A C 1
ATOM 1880 O O . GLN A 1 239 ? 6.133 3.944 -26.030 1.00 98.00 239 GLN A O 1
ATOM 1885 N N . LEU A 1 240 ? 7.809 3.400 -24.633 1.00 98.00 240 LEU A N 1
ATOM 1886 C CA . LEU A 1 240 ? 7.034 3.573 -23.419 1.00 98.00 240 LEU A CA 1
ATOM 1887 C C . LEU A 1 240 ? 6.706 5.053 -23.198 1.00 98.00 240 LEU A C 1
ATOM 1889 O O . LEU A 1 240 ? 7.603 5.877 -23.008 1.00 98.00 240 LEU A O 1
ATOM 1893 N N . MET A 1 241 ? 5.407 5.349 -23.177 1.00 97.69 241 MET A N 1
ATOM 1894 C CA . MET A 1 241 ? 4.863 6.675 -22.900 1.00 97.69 241 MET A CA 1
ATOM 1895 C C . MET A 1 241 ? 4.221 6.710 -21.516 1.00 97.69 241 MET A C 1
ATOM 1897 O O . MET A 1 241 ? 3.549 5.758 -21.111 1.00 97.69 241 MET A O 1
ATOM 1901 N N . SER A 1 242 ? 4.404 7.815 -20.801 1.00 96.31 242 SER A N 1
ATOM 1902 C CA . SER A 1 242 ? 3.675 8.116 -19.571 1.00 96.31 242 SER A CA 1
ATOM 1903 C C . SER A 1 242 ? 2.215 8.485 -19.857 1.00 96.31 242 SER A C 1
ATOM 1905 O O . SER A 1 242 ? 1.798 8.678 -21.001 1.00 96.31 242 SER A O 1
ATOM 1907 N N . VAL A 1 243 ? 1.412 8.596 -18.797 1.00 94.12 243 VAL A N 1
ATOM 1908 C CA . VAL A 1 243 ? -0.024 8.939 -18.887 1.00 94.12 243 VAL A CA 1
ATOM 1909 C C . VAL A 1 243 ? -0.289 10.330 -19.477 1.00 94.12 243 VAL A C 1
ATOM 1911 O O . VAL A 1 243 ? -1.364 10.563 -20.019 1.00 94.12 243 VAL A O 1
ATOM 1914 N N . ASP A 1 244 ? 0.685 11.232 -19.387 1.00 95.19 244 ASP A N 1
ATOM 1915 C CA . ASP A 1 244 ? 0.701 12.581 -19.960 1.00 95.19 244 ASP A CA 1
ATOM 1916 C C . ASP A 1 244 ? 1.441 12.658 -21.313 1.00 95.19 244 ASP A C 1
ATOM 1918 O O . ASP A 1 244 ? 1.673 13.746 -21.833 1.00 95.19 244 ASP A O 1
ATOM 1922 N N . GLY A 1 245 ? 1.788 11.510 -21.908 1.00 96.94 245 GLY A N 1
ATOM 1923 C CA . GLY A 1 245 ? 2.352 11.416 -23.258 1.00 96.94 245 GLY A CA 1
ATOM 1924 C C . GLY A 1 245 ? 3.854 11.692 -23.367 1.00 96.94 245 GLY A C 1
ATOM 1925 O O . GLY A 1 245 ? 4.352 11.853 -24.480 1.00 96.94 245 GLY A O 1
ATOM 1926 N N . GLN A 1 246 ? 4.588 11.743 -22.251 1.00 97.50 246 GLN A N 1
ATOM 1927 C CA . GLN A 1 246 ? 6.044 11.907 -22.266 1.00 97.50 246 GLN A CA 1
ATOM 1928 C C . GLN A 1 246 ? 6.748 10.587 -22.618 1.00 97.50 246 GLN A C 1
ATOM 1930 O O . GLN A 1 246 ? 6.299 9.524 -22.179 1.00 97.50 246 GLN A O 1
ATOM 1935 N N . PRO A 1 247 ? 7.881 10.627 -23.347 1.00 97.88 247 PRO A N 1
ATOM 1936 C CA . PRO A 1 247 ? 8.653 9.444 -23.733 1.00 97.88 247 PRO A CA 1
ATOM 1937 C C . PRO A 1 247 ? 9.490 8.912 -22.559 1.00 97.88 247 PRO A C 1
ATOM 1939 O O . PRO A 1 247 ? 10.722 8.969 -22.562 1.00 97.88 247 PRO A O 1
ATOM 1942 N N . VAL A 1 248 ? 8.814 8.415 -21.522 1.00 98.06 248 VAL A N 1
ATOM 1943 C CA . VAL A 1 248 ? 9.438 7.980 -20.264 1.00 98.06 248 VAL A CA 1
ATOM 1944 C C . VAL A 1 248 ? 10.480 6.877 -20.476 1.00 98.06 248 VAL A C 1
ATOM 1946 O O . VAL A 1 248 ? 11.506 6.867 -19.798 1.00 98.06 248 VAL A O 1
ATOM 1949 N N . GLY A 1 249 ? 10.277 5.996 -21.462 1.00 98.06 249 GLY A N 1
ATOM 1950 C CA . GLY A 1 249 ? 11.253 4.970 -21.832 1.00 98.06 249 GLY A CA 1
ATOM 1951 C C . GLY A 1 249 ? 12.615 5.559 -22.209 1.00 98.06 249 GLY A C 1
ATOM 1952 O O . GLY A 1 249 ? 13.634 5.186 -21.631 1.00 98.06 249 GLY A O 1
ATOM 1953 N N . GLN A 1 250 ? 12.646 6.533 -23.126 1.00 98.38 250 GLN A N 1
ATOM 1954 C CA . GLN A 1 250 ? 13.875 7.254 -23.477 1.00 98.38 250 GLN A CA 1
ATOM 1955 C C . GLN A 1 250 ? 14.462 7.994 -22.288 1.00 98.38 250 GLN A C 1
ATOM 1957 O O . GLN A 1 250 ? 15.665 7.910 -22.065 1.00 98.38 250 GLN A O 1
ATOM 1962 N N . GLN A 1 251 ? 13.630 8.710 -21.531 1.00 98.06 251 GLN A N 1
ATOM 1963 C CA . GLN A 1 251 ? 14.098 9.503 -20.395 1.00 98.06 251 GLN A CA 1
ATOM 1964 C C . GLN A 1 251 ? 14.830 8.626 -19.370 1.00 98.06 251 GLN A C 1
ATOM 1966 O O . GLN A 1 251 ? 15.894 9.006 -18.886 1.00 98.06 251 GLN A O 1
ATOM 1971 N N . MET A 1 252 ? 14.317 7.422 -19.099 1.00 98.50 252 MET A N 1
ATOM 1972 C CA . MET A 1 252 ? 14.976 6.434 -18.242 1.00 98.50 252 MET A CA 1
ATOM 1973 C C . MET A 1 252 ? 16.298 5.926 -18.809 1.00 98.50 252 MET A C 1
ATOM 1975 O O . MET A 1 252 ? 17.285 5.853 -18.077 1.00 98.50 252 MET A O 1
ATOM 1979 N N . LEU A 1 253 ? 16.337 5.601 -20.101 1.00 98.25 253 LEU A N 1
ATOM 1980 C CA . LEU A 1 253 ? 17.558 5.126 -20.753 1.00 98.25 253 LEU A CA 1
ATOM 1981 C C . LEU A 1 253 ? 18.654 6.192 -20.757 1.00 98.25 253 LEU A C 1
ATOM 1983 O O . LEU A 1 253 ? 19.801 5.874 -20.457 1.00 98.25 253 LEU A O 1
ATOM 1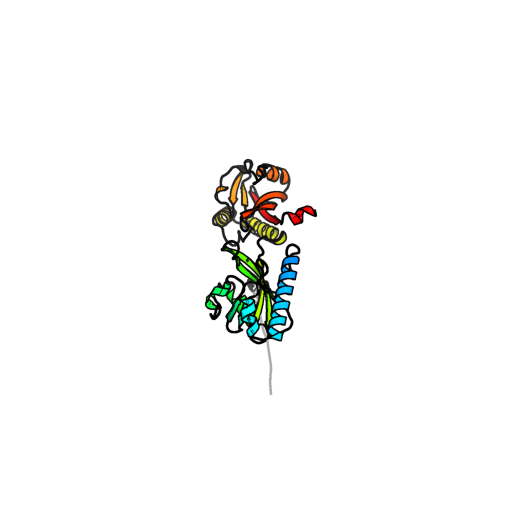987 N N . THR A 1 254 ? 18.297 7.450 -21.017 1.00 98.19 254 THR A N 1
ATOM 1988 C CA . THR A 1 254 ? 19.213 8.589 -20.912 1.00 98.19 254 THR A CA 1
ATOM 1989 C C . THR A 1 254 ? 19.682 8.798 -19.471 1.00 98.19 254 THR A C 1
ATOM 1991 O O . THR A 1 254 ? 20.863 9.038 -19.239 1.00 98.19 254 THR A O 1
ATOM 1994 N N . ALA A 1 255 ? 18.795 8.671 -18.478 1.00 97.81 255 ALA A N 1
ATOM 1995 C CA . ALA A 1 255 ? 19.159 8.868 -17.074 1.00 97.81 255 ALA A CA 1
ATOM 1996 C C . ALA A 1 255 ? 20.193 7.845 -16.559 1.00 97.81 255 ALA A C 1
ATOM 1998 O O . ALA A 1 255 ? 21.021 8.192 -15.713 1.00 97.81 255 ALA A O 1
ATOM 1999 N N . ILE A 1 256 ? 20.157 6.605 -17.064 1.00 98.06 256 ILE A N 1
ATOM 2000 C CA . ILE A 1 256 ? 21.075 5.512 -16.687 1.00 98.06 256 ILE A CA 1
ATOM 2001 C C . ILE A 1 256 ? 22.221 5.296 -17.696 1.00 98.06 256 ILE A C 1
ATOM 2003 O O . ILE A 1 256 ? 22.998 4.339 -17.597 1.00 98.06 256 ILE A O 1
ATOM 2007 N N . GLU A 1 257 ? 22.350 6.162 -18.698 1.00 96.56 257 GLU A N 1
ATOM 2008 C CA . GLU A 1 257 ? 23.429 6.077 -19.677 1.00 96.56 257 GLU A CA 1
ATOM 2009 C C . GLU A 1 257 ? 24.788 6.321 -19.001 1.00 96.56 257 GLU A C 1
ATOM 2011 O O . GLU A 1 257 ? 24.984 7.307 -18.288 1.00 96.56 257 GLU A O 1
ATOM 2016 N N . GLY A 1 258 ? 25.726 5.385 -19.181 1.00 95.62 258 GLY A N 1
ATOM 2017 C CA . GLY A 1 258 ? 27.051 5.442 -18.552 1.00 95.62 258 GLY A CA 1
ATOM 2018 C C . GLY A 1 258 ? 27.054 5.316 -17.021 1.00 95.62 258 GLY A C 1
ATOM 2019 O O . GLY A 1 258 ? 28.067 5.628 -16.398 1.00 95.62 258 GLY A O 1
ATOM 2020 N N . ARG A 1 259 ? 25.941 4.891 -16.404 1.00 97.19 259 ARG A N 1
ATOM 2021 C CA . ARG A 1 259 ? 25.783 4.750 -14.946 1.00 97.19 259 ARG A CA 1
ATOM 2022 C C . ARG A 1 259 ? 25.220 3.379 -14.581 1.00 97.19 259 ARG A C 1
ATOM 2024 O O . ARG A 1 259 ? 24.495 2.768 -15.368 1.00 97.19 259 ARG A O 1
ATOM 2031 N N . ASP A 1 260 ? 25.498 2.944 -13.355 1.00 97.31 260 ASP A N 1
ATOM 2032 C CA . ASP A 1 260 ? 24.928 1.710 -12.798 1.00 97.31 260 ASP A CA 1
ATOM 2033 C C . ASP A 1 260 ? 23.569 1.931 -12.140 1.00 97.31 260 ASP A C 1
ATOM 2035 O O . ASP A 1 260 ? 22.756 1.012 -12.116 1.00 97.31 260 ASP A O 1
ATOM 2039 N N . LYS A 1 261 ? 23.316 3.144 -11.627 1.00 98.50 261 LYS A N 1
ATOM 2040 C CA . LYS A 1 261 ? 22.070 3.522 -10.955 1.00 98.50 261 LYS A CA 1
ATOM 2041 C C . LYS A 1 261 ? 21.529 4.842 -11.485 1.00 98.50 261 LYS A C 1
ATOM 2043 O O . LYS A 1 261 ? 22.298 5.748 -11.816 1.00 98.50 261 LYS A O 1
ATOM 2048 N N . ALA A 1 262 ? 20.210 4.965 -11.508 1.00 98.25 262 ALA A N 1
ATOM 2049 C CA . ALA A 1 262 ? 19.517 6.207 -11.817 1.00 98.25 262 ALA A CA 1
ATOM 2050 C C . ALA A 1 262 ? 18.206 6.320 -11.031 1.00 98.25 262 ALA A C 1
ATOM 2052 O O . ALA A 1 262 ? 17.636 5.324 -10.592 1.00 98.25 262 ALA A O 1
ATOM 2053 N N . LEU A 1 263 ? 17.722 7.551 -10.886 1.00 97.19 263 LEU A N 1
ATOM 2054 C CA . LEU A 1 263 ? 16.400 7.873 -10.363 1.00 97.19 263 LEU A CA 1
ATOM 2055 C C . LEU A 1 263 ? 15.665 8.673 -11.436 1.00 97.19 263 LEU A C 1
ATOM 2057 O O . LEU A 1 263 ? 16.246 9.573 -12.043 1.00 97.19 263 LEU A O 1
ATOM 2061 N N . THR A 1 264 ? 14.400 8.348 -11.675 1.00 96.75 264 THR A N 1
ATOM 2062 C CA . THR A 1 264 ? 13.559 9.056 -12.649 1.00 96.75 264 THR A CA 1
ATOM 2063 C C . THR A 1 264 ? 12.209 9.410 -12.070 1.00 96.75 264 THR A C 1
ATOM 2065 O O . THR A 1 264 ? 11.711 8.719 -11.186 1.00 96.75 264 THR A O 1
ATOM 2068 N N . HIS A 1 265 ? 11.618 10.478 -12.598 1.00 95.81 265 HIS A N 1
ATOM 2069 C CA . HIS A 1 265 ? 10.338 11.010 -12.161 1.00 95.81 265 HIS A CA 1
ATOM 2070 C C . HIS A 1 265 ? 9.403 11.190 -13.356 1.00 95.81 265 HIS A C 1
ATOM 2072 O O . HIS A 1 265 ? 9.808 11.756 -14.370 1.00 95.81 265 HIS A O 1
ATOM 2078 N N . TYR A 1 266 ? 8.170 10.701 -13.247 1.00 96.00 266 TYR A N 1
ATOM 2079 C CA . TYR A 1 266 ? 7.166 10.770 -14.309 1.00 96.00 266 TYR A CA 1
ATOM 2080 C C . TYR A 1 266 ? 5.765 10.524 -13.744 1.00 96.00 266 TYR A C 1
ATOM 2082 O O . TYR A 1 266 ? 5.606 10.008 -12.637 1.00 96.00 266 TYR A O 1
ATOM 2090 N N . LEU A 1 267 ? 4.728 10.855 -14.515 1.00 95.75 267 LEU A N 1
ATOM 2091 C CA . LEU A 1 267 ? 3.358 10.496 -14.164 1.00 95.75 267 LEU A CA 1
ATOM 2092 C C . LEU A 1 267 ? 3.049 9.063 -14.604 1.00 95.75 267 LEU A C 1
ATOM 2094 O O . LEU A 1 267 ? 3.237 8.682 -15.762 1.00 95.75 267 LEU A O 1
ATOM 2098 N N . TRP A 1 268 ? 2.515 8.261 -13.689 1.00 96.50 268 TRP A N 1
ATOM 2099 C CA . TRP A 1 268 ? 2.100 6.893 -13.982 1.00 96.50 268 TRP A CA 1
ATOM 2100 C C . TRP A 1 268 ? 0.785 6.561 -13.294 1.00 96.50 268 TRP A C 1
ATOM 2102 O O . TRP A 1 268 ? 0.427 7.156 -12.282 1.00 96.50 268 TRP A O 1
ATOM 2112 N N . ARG A 1 269 ? 0.046 5.583 -13.819 1.00 94.12 269 ARG A N 1
ATOM 2113 C CA . ARG A 1 269 ? -1.156 5.100 -13.131 1.00 94.12 269 ARG A CA 1
ATOM 2114 C C . ARG A 1 269 ? -0.737 4.311 -11.888 1.00 94.12 269 ARG A C 1
ATOM 2116 O O . ARG A 1 269 ? 0.017 3.345 -12.010 1.00 94.12 269 ARG A O 1
ATOM 2123 N N . ASN A 1 270 ? -1.206 4.716 -10.713 1.00 92.88 270 ASN A N 1
ATOM 2124 C CA . ASN A 1 270 ? -1.020 3.970 -9.469 1.00 92.88 270 ASN A CA 1
ATOM 2125 C C . ASN A 1 270 ? -1.927 2.720 -9.477 1.00 92.88 270 ASN A C 1
ATOM 2127 O O . ASN A 1 270 ? -3.118 2.851 -9.766 1.00 92.88 270 ASN A O 1
ATOM 2131 N N . PRO A 1 271 ? -1.405 1.506 -9.223 1.00 90.19 271 PRO A N 1
ATOM 2132 C CA . PRO A 1 271 ? -2.196 0.273 -9.248 1.00 90.19 271 PRO A CA 1
ATOM 2133 C C . PRO A 1 271 ? -3.228 0.176 -8.112 1.00 90.19 271 PRO A C 1
ATOM 2135 O O . PRO A 1 271 ? -4.252 -0.487 -8.273 1.00 90.19 271 PRO A O 1
ATOM 2138 N N . VAL A 1 272 ? -3.005 0.867 -6.994 1.00 88.31 272 VAL A N 1
ATOM 2139 C CA . VAL A 1 272 ? -3.923 0.900 -5.852 1.00 88.31 272 VAL A CA 1
ATOM 2140 C C . VAL A 1 272 ? -5.012 1.937 -6.115 1.00 88.31 272 VAL A C 1
ATOM 2142 O O . VAL A 1 272 ? -6.176 1.587 -6.313 1.00 88.31 272 VAL A O 1
ATOM 2145 N N . THR A 1 273 ? -4.639 3.212 -6.269 1.00 86.06 273 THR A N 1
ATOM 2146 C CA . THR A 1 273 ? -5.622 4.305 -6.421 1.00 86.06 273 THR A CA 1
ATOM 2147 C C . THR A 1 273 ? -6.252 4.375 -7.813 1.00 86.06 273 THR A C 1
ATOM 2149 O O . THR A 1 273 ? -7.285 5.020 -7.994 1.00 86.06 273 THR A O 1
ATOM 2152 N N . GLN A 1 274 ? -5.646 3.726 -8.814 1.00 87.06 274 GLN A N 1
ATOM 2153 C CA . GLN A 1 274 ? -6.014 3.784 -10.235 1.00 87.06 274 GLN A CA 1
ATOM 2154 C C . GLN A 1 274 ? -5.945 5.188 -10.852 1.00 87.06 274 GLN A C 1
ATOM 2156 O O . GLN A 1 274 ? -6.380 5.373 -11.991 1.00 87.06 274 GLN A O 1
ATOM 2161 N N . LYS A 1 275 ? -5.366 6.171 -10.159 1.00 89.56 275 LYS A N 1
ATOM 2162 C CA . LYS A 1 275 ? -5.218 7.547 -10.645 1.00 89.56 275 LYS A CA 1
ATOM 2163 C C . LYS A 1 275 ? -3.828 7.765 -11.259 1.00 89.56 275 LYS A C 1
ATOM 2165 O O . LYS A 1 275 ? -2.875 7.094 -10.859 1.00 89.56 275 LYS A O 1
ATOM 2170 N N . PRO A 1 276 ? -3.693 8.667 -12.248 1.00 92.88 276 PRO A N 1
ATOM 2171 C CA . PRO A 1 276 ? -2.405 9.248 -12.616 1.00 92.88 276 PRO A CA 1
ATOM 2172 C C . PRO A 1 276 ? -1.780 9.943 -11.403 1.00 92.88 276 PRO A C 1
ATOM 2174 O O . PRO A 1 276 ? -2.387 10.853 -10.843 1.00 92.88 276 PRO A O 1
ATOM 2177 N N . GLU A 1 277 ? -0.592 9.512 -10.998 1.00 93.56 277 GLU A N 1
ATOM 2178 C CA . GLU A 1 277 ? 0.130 10.057 -9.849 1.00 93.56 277 GLU A CA 1
ATOM 2179 C C . GLU A 1 277 ? 1.621 10.219 -10.181 1.00 93.56 277 GLU A C 1
ATOM 2181 O O . GLU A 1 277 ? 2.148 9.467 -11.012 1.00 93.56 277 GLU A O 1
ATOM 2186 N N . PRO A 1 278 ? 2.317 11.180 -9.548 1.00 94.69 278 PRO A N 1
ATOM 2187 C CA . PRO A 1 278 ? 3.764 11.272 -9.646 1.00 94.69 278 PRO A CA 1
ATOM 2188 C C . PRO A 1 278 ? 4.423 10.009 -9.092 1.00 94.69 278 PRO A C 1
ATOM 2190 O O . PRO A 1 278 ? 4.144 9.586 -7.968 1.00 94.69 278 PRO A O 1
ATOM 2193 N N . LYS A 1 279 ? 5.309 9.418 -9.891 1.00 95.69 279 LYS A N 1
ATOM 2194 C CA . LYS A 1 279 ? 6.062 8.218 -9.553 1.00 95.69 279 LYS A CA 1
ATOM 2195 C C . LYS A 1 279 ? 7.549 8.502 -9.667 1.00 95.69 279 LYS A C 1
ATOM 2197 O O . LYS A 1 279 ? 8.024 8.979 -10.696 1.00 95.69 279 LYS A O 1
ATOM 2202 N N . GLU A 1 280 ? 8.282 8.161 -8.619 1.00 96.75 280 GLU A N 1
ATOM 2203 C CA . GLU A 1 280 ? 9.736 8.100 -8.646 1.00 96.75 280 GLU A CA 1
ATOM 2204 C C . GLU A 1 280 ? 10.156 6.641 -8.838 1.00 96.75 280 GLU A C 1
ATOM 2206 O O . GLU A 1 280 ? 9.601 5.739 -8.215 1.00 96.75 280 GLU A O 1
ATOM 2211 N N . THR A 1 281 ? 11.080 6.371 -9.755 1.00 98.19 281 THR A N 1
ATOM 2212 C CA . THR A 1 281 ? 11.551 5.014 -10.056 1.00 98.19 281 THR A CA 1
ATOM 2213 C C . THR A 1 281 ? 13.058 4.947 -9.972 1.00 98.19 281 THR A C 1
ATOM 2215 O O . THR A 1 281 ? 13.758 5.681 -10.671 1.00 98.19 281 THR A O 1
ATOM 2218 N N . LEU A 1 282 ? 13.519 4.037 -9.124 1.00 98.62 282 LEU A N 1
ATOM 2219 C CA . LEU A 1 282 ? 14.899 3.621 -8.975 1.00 98.62 282 LEU A CA 1
ATOM 2220 C C . LEU A 1 282 ? 15.211 2.615 -10.082 1.00 98.62 282 LEU A C 1
ATOM 2222 O O . LEU A 1 282 ? 14.426 1.697 -10.322 1.00 98.62 282 LEU A O 1
ATOM 2226 N N . LEU A 1 283 ? 16.345 2.793 -10.749 1.00 98.62 283 LEU A N 1
ATOM 2227 C CA . LEU A 1 283 ? 16.855 1.888 -11.768 1.00 98.62 283 LEU A CA 1
ATOM 2228 C C . LEU A 1 283 ? 18.260 1.448 -11.382 1.00 98.62 283 LEU A C 1
ATOM 2230 O O . LEU A 1 283 ? 19.075 2.287 -10.996 1.00 98.62 283 LEU A O 1
ATOM 2234 N N . GLU A 1 284 ? 18.559 0.165 -11.550 1.00 98.75 284 GLU A N 1
ATOM 2235 C CA . GLU A 1 284 ? 19.898 -0.377 -11.339 1.00 98.75 284 GLU A CA 1
ATOM 2236 C C . GLU A 1 284 ? 20.224 -1.495 -12.335 1.00 98.75 284 GLU A C 1
ATOM 2238 O O . GLU A 1 284 ? 19.369 -2.308 -12.698 1.00 98.75 284 GLU A O 1
ATOM 2243 N N . ARG A 1 285 ? 21.474 -1.524 -12.808 1.00 98.44 285 ARG A N 1
ATOM 2244 C CA . ARG A 1 285 ? 21.959 -2.545 -13.742 1.00 98.44 285 ARG A CA 1
ATOM 2245 C C . ARG A 1 285 ? 22.261 -3.867 -13.036 1.00 98.44 285 ARG A C 1
ATOM 2247 O O . ARG A 1 285 ? 22.879 -3.904 -11.976 1.00 98.44 285 ARG A O 1
ATOM 2254 N N . SER A 1 286 ? 21.901 -4.969 -13.688 1.00 97.81 286 SER A N 1
ATOM 2255 C CA . SER A 1 286 ? 22.294 -6.330 -13.318 1.00 97.81 286 SER A CA 1
ATOM 2256 C C . SER A 1 286 ? 22.633 -7.117 -14.584 1.00 97.81 286 SER A C 1
ATOM 2258 O O . SER A 1 286 ? 21.757 -7.680 -15.239 1.00 97.81 286 SER A O 1
ATOM 2260 N N . GLY A 1 287 ? 23.913 -7.118 -14.969 1.00 95.88 287 GLY A N 1
ATOM 2261 C CA . GLY A 1 287 ? 24.344 -7.651 -16.265 1.00 95.88 287 GLY A CA 1
ATOM 2262 C C . GLY A 1 287 ? 23.781 -6.822 -17.426 1.00 95.88 287 GLY A C 1
ATOM 2263 O O . GLY A 1 287 ? 23.884 -5.597 -17.413 1.00 95.88 287 GLY A O 1
ATOM 2264 N N . HIS A 1 288 ? 23.163 -7.487 -18.404 1.00 96.81 288 HIS A N 1
ATOM 2265 C CA . HIS A 1 288 ? 22.453 -6.852 -19.525 1.00 96.81 288 HIS A CA 1
ATOM 2266 C C . HIS A 1 288 ? 20.993 -6.494 -19.186 1.00 96.81 288 HIS A C 1
ATOM 2268 O O . HIS A 1 288 ? 20.197 -6.206 -20.075 1.00 96.81 288 HIS A O 1
ATOM 2274 N N . TYR A 1 289 ? 20.612 -6.515 -17.905 1.00 98.69 289 TYR A N 1
ATOM 2275 C CA . TYR A 1 289 ? 19.295 -6.069 -17.464 1.00 98.69 289 TYR A CA 1
ATOM 2276 C C . TYR A 1 289 ? 19.364 -4.722 -16.752 1.00 98.69 289 TYR A C 1
ATOM 2278 O O . TYR A 1 289 ? 20.310 -4.435 -16.016 1.00 98.69 289 TYR A O 1
ATOM 2286 N N . ILE A 1 290 ? 18.310 -3.927 -16.910 1.00 98.81 290 ILE A N 1
ATOM 2287 C CA . ILE A 1 290 ? 17.974 -2.826 -16.007 1.00 98.81 290 ILE A CA 1
ATOM 2288 C C . ILE A 1 290 ? 16.786 -3.292 -15.168 1.00 98.81 290 ILE A C 1
ATOM 2290 O O . ILE A 1 290 ? 15.728 -3.609 -15.713 1.00 98.81 290 ILE A O 1
ATOM 2294 N N . VAL A 1 291 ? 16.968 -3.343 -13.851 1.00 98.81 291 VAL A N 1
ATOM 2295 C CA . VAL A 1 291 ? 15.930 -3.685 -12.873 1.00 98.81 291 VAL A CA 1
ATOM 2296 C C . VAL A 1 291 ? 15.413 -2.390 -12.268 1.00 98.81 291 VAL A C 1
ATOM 2298 O O . VAL A 1 291 ? 16.204 -1.521 -11.898 1.00 98.81 291 VAL A O 1
ATOM 2301 N N . ALA A 1 292 ? 14.095 -2.246 -12.190 1.00 98.69 292 ALA A N 1
ATOM 2302 C CA . ALA A 1 292 ? 13.481 -1.012 -11.742 1.00 98.69 292 ALA A CA 1
ATOM 2303 C C . ALA A 1 292 ? 12.302 -1.246 -10.795 1.00 98.69 292 ALA A C 1
ATOM 2305 O O . ALA A 1 292 ? 11.477 -2.140 -10.997 1.00 98.69 292 ALA A O 1
ATOM 2306 N N . VAL A 1 293 ? 12.219 -0.397 -9.772 1.00 98.56 293 VAL A N 1
ATOM 2307 C CA . VAL A 1 293 ? 11.140 -0.347 -8.777 1.00 98.56 293 VAL A CA 1
ATOM 2308 C C . VAL A 1 293 ? 10.842 1.117 -8.497 1.00 98.56 293 VAL A C 1
ATOM 2310 O O . VAL A 1 293 ? 11.754 1.938 -8.428 1.00 98.56 293 VAL A O 1
ATOM 2313 N N . GLY A 1 294 ? 9.571 1.472 -8.341 1.00 96.19 294 GLY A N 1
ATOM 2314 C CA . GLY A 1 294 ? 9.209 2.843 -8.001 1.00 96.19 294 GLY A CA 1
ATOM 2315 C C . GLY A 1 294 ? 8.145 2.944 -6.930 1.00 96.19 294 GLY A C 1
ATOM 2316 O O . GLY A 1 294 ? 7.433 1.978 -6.672 1.00 96.19 294 GLY A O 1
ATOM 2317 N N . TYR A 1 295 ? 8.049 4.134 -6.350 1.00 94.31 295 TYR A N 1
ATOM 2318 C CA . TYR A 1 295 ? 7.060 4.520 -5.352 1.00 94.31 295 TYR A CA 1
ATOM 2319 C C . TYR A 1 295 ? 6.282 5.743 -5.836 1.00 94.31 295 TYR A C 1
ATOM 2321 O O . TYR A 1 295 ? 6.770 6.537 -6.648 1.00 94.31 295 TYR A O 1
ATOM 2329 N N . TYR A 1 296 ? 5.058 5.882 -5.340 1.00 92.69 296 TYR A N 1
ATOM 2330 C CA . TYR A 1 296 ? 4.175 6.989 -5.681 1.00 92.69 296 TYR A CA 1
ATOM 2331 C C . TYR A 1 296 ? 4.185 8.038 -4.574 1.00 92.69 296 TYR A C 1
ATOM 2333 O O . TYR A 1 296 ? 4.180 7.703 -3.391 1.00 92.69 296 TYR A O 1
ATOM 2341 N N . ALA A 1 297 ? 4.151 9.307 -4.964 1.00 81.12 297 ALA A N 1
ATOM 2342 C CA . ALA A 1 297 ? 3.986 10.431 -4.050 1.00 81.12 297 ALA A CA 1
ATOM 2343 C C . ALA A 1 297 ? 2.614 11.081 -4.258 1.00 81.12 297 ALA A C 1
ATOM 2345 O O . ALA A 1 297 ? 2.026 11.003 -5.341 1.00 81.12 297 ALA A O 1
ATOM 2346 N N . ASN A 1 298 ? 2.099 11.761 -3.234 1.00 71.56 298 ASN A N 1
ATOM 2347 C CA . ASN A 1 298 ? 0.962 12.657 -3.441 1.00 71.56 298 ASN A CA 1
ATOM 2348 C C . ASN A 1 298 ? 1.410 13.877 -4.263 1.00 71.56 298 ASN A C 1
ATOM 2350 O O . ASN A 1 298 ? 2.517 14.380 -4.079 1.00 71.56 298 ASN A O 1
ATOM 2354 N N . ALA A 1 299 ? 0.537 14.395 -5.134 1.00 57.50 299 ALA A N 1
ATOM 2355 C CA . ALA A 1 299 ? 0.829 15.589 -5.938 1.00 57.50 299 ALA A CA 1
ATOM 2356 C C . ALA A 1 299 ? 1.262 16.800 -5.080 1.00 57.50 299 ALA A C 1
ATOM 2358 O O . ALA A 1 299 ? 2.104 17.586 -5.509 1.00 57.50 299 ALA A O 1
ATOM 2359 N N . ASP A 1 300 ? 0.762 16.893 -3.844 1.00 51.62 300 ASP A N 1
ATOM 2360 C CA . ASP A 1 300 ? 1.073 17.974 -2.901 1.00 51.62 300 ASP A CA 1
ATOM 2361 C C . ASP A 1 300 ? 2.465 17.865 -2.242 1.00 51.62 300 ASP A C 1
ATOM 2363 O O . ASP A 1 300 ? 2.979 18.864 -1.737 1.00 51.62 300 ASP A O 1
ATOM 2367 N N . GLU A 1 301 ? 3.109 16.690 -2.241 1.00 48.03 301 GLU A N 1
ATOM 2368 C CA . GLU A 1 301 ? 4.456 16.523 -1.663 1.00 48.03 301 GLU A CA 1
ATOM 2369 C C . GLU A 1 301 ? 5.556 17.097 -2.561 1.00 48.03 301 GLU A C 1
ATOM 2371 O O . GLU A 1 301 ? 6.546 17.627 -2.057 1.00 48.03 301 GLU A O 1
ATOM 2376 N N . ASN A 1 302 ? 5.364 17.067 -3.882 1.00 40.25 302 ASN A N 1
ATOM 2377 C CA . ASN A 1 302 ? 6.330 17.617 -4.835 1.00 40.25 302 ASN A CA 1
ATOM 2378 C C . ASN A 1 302 ? 6.184 19.127 -5.046 1.00 40.25 302 ASN A C 1
ATOM 2380 O O . ASN A 1 302 ? 7.119 19.753 -5.520 1.00 40.25 302 ASN A O 1
ATOM 2384 N N . ALA A 1 303 ? 5.075 19.747 -4.628 1.00 36.00 303 ALA A N 1
ATOM 2385 C CA . ALA A 1 303 ? 4.956 21.209 -4.615 1.00 36.00 303 ALA A CA 1
ATOM 2386 C C . ALA A 1 303 ? 5.883 21.884 -3.576 1.00 36.00 303 ALA A C 1
ATOM 2388 O O . ALA A 1 303 ? 5.968 23.110 -3.528 1.00 36.00 303 ALA A O 1
ATOM 2389 N N . LYS A 1 304 ? 6.552 21.092 -2.723 1.00 33.31 304 LYS A N 1
ATOM 2390 C CA . LYS A 1 304 ? 7.455 21.550 -1.656 1.00 33.31 304 LYS A CA 1
ATOM 2391 C C . LYS A 1 304 ? 8.931 21.181 -1.876 1.00 33.31 304 LYS A C 1
ATOM 2393 O O . LYS A 1 304 ? 9.737 21.477 -0.995 1.00 33.31 304 LYS A O 1
ATOM 2398 N N . ARG A 1 305 ? 9.283 20.525 -2.987 1.00 41.03 305 ARG A N 1
ATOM 2399 C CA . ARG A 1 305 ? 10.666 20.179 -3.362 1.00 41.03 305 ARG A CA 1
ATOM 2400 C C . ARG A 1 305 ? 11.102 21.002 -4.565 1.00 41.03 305 ARG A C 1
ATOM 2402 O O . ARG A 1 305 ? 12.287 21.394 -4.577 1.00 41.03 305 ARG A O 1
#

Foldseek 3Di:
DDDDDDDDDDDDDDDDDDDDDDDPPPPPPPPPQVKDDDDDPQCVVVVVVFVVLLVVLVVVCVVPNLVSQVVQAEPDDQDDPQKGKWKAFLQQATCHHVDPCSVRHRHRCLVVDDPVCNVVVNVLSPDDADPDKIKGWDWDQRPVVRDTFIKMKIWGDDDRMIMIIIDGDQWDDPVVQVVLLVVLLVCCQPPVVVSQVCLLVLPCSQDDRQKHKWKAQQVQQATCGTNQPNVRHRPRLQCDAAPVGDSVSVVVCVQCVVHQKGKDWDWHQGPRVRDTFIKIKIWGDRPRMIMIIIITDHPVVVVVD